Protein AF-A0A536L978-F1 (afdb_monomer_lite)

Secondary structure (DSSP, 8-state):
-PPPPP------PPP-PPPHHHHHHHHHHHHHTTS-HHHHHHHHHHH-HHHHHHHHHHHS-SSHHHHHHHHHHHHHHHHHHHHH--B----GGGTTTSTT----SSSEEEEEE-TTS-EEEEEEEEEEEESS--TTHHHHHHHHHHHHHHHHHHHHHHHHHHHHHHTT-THHHHHHHHHHHGGG---EEEEEEEEE-GGG--THHHHTS-TTS---------

Radius of gyration: 18.69 Å; chains: 1; bounding box: 50×38×59 Å

Foldseek 3Di:
DDDDDDPPPPDQDDADDQDPVNVVVLVVLLCCLADNPVRLVVCCVVPNPVVSVVVVVVQADPDPVVNQQLSQLSVVCVCCVPVVVWDFPHSPSNPPRDDPDDDQQFRTWTFHADPVRATQAIETEHTDEEAAADLCVQQVSQVSQVVSCVPGVVVVLVVVLVVCVVVVNPCNVVSVVCVVCVVPDPRYAYAYHYHYDPVRDDPSSVVVRDDDRDDDPDNPHD

pLDDT: mean 74.29, std 18.65, range [21.84, 95.31]

Sequence (222 aa):
MPVQFPSSGCRAEPSRDLVDEDIHELKSLAIQARFSLDFLELAAEKLGWDAVKQLVQTSQPKLPRTRRGAFGEILAIEGLIRFQGYAVPVKKFRFAVTGDQTLPGMDVVGLQLGEDDKLENVCFIECKLRTGHDTAAASQAYVQLRNDYESRAADILFYVAARLEEQGNPLLNTVLEYMRDRANTDLDILAIWLTWEQTNWSETTLANVNDEDLLPVPLQVT

Structure (mmCIF, N/CA/C/O backbone):
data_AF-A0A536L978-F1
#
_entry.id   AF-A0A536L978-F1
#
loop_
_atom_site.group_PDB
_atom_site.id
_atom_site.type_symbol
_atom_site.label_atom_id
_atom_site.label_alt_id
_atom_site.label_comp_id
_atom_site.label_asym_id
_atom_site.label_entity_id
_atom_site.label_seq_id
_atom_site.pdbx_PDB_ins_code
_atom_site.Cartn_x
_atom_site.Cartn_y
_atom_site.Cartn_z
_atom_site.occupancy
_atom_site.B_iso_or_equiv
_atom_site.auth_seq_id
_atom_site.auth_comp_id
_atom_site.auth_asym_id
_atom_site.auth_atom_id
_atom_site.pdbx_PDB_model_num
ATOM 1 N N . MET A 1 1 ? 18.088 -11.093 31.725 1.00 28.22 1 MET A N 1
ATOM 2 C CA . MET A 1 1 ? 17.869 -12.255 30.841 1.00 28.22 1 MET A CA 1
ATOM 3 C C . MET A 1 1 ? 17.558 -11.703 29.462 1.00 28.22 1 MET A C 1
ATOM 5 O O . MET A 1 1 ? 16.721 -10.810 29.410 1.00 28.22 1 MET A O 1
ATOM 9 N N . PRO A 1 2 ? 18.262 -12.108 28.397 1.00 24.83 2 PRO A N 1
ATOM 10 C CA . PRO A 1 2 ? 17.965 -11.616 27.060 1.00 24.83 2 PRO A CA 1
ATOM 11 C C . PRO A 1 2 ? 16.694 -12.300 26.547 1.00 24.83 2 PRO A C 1
ATOM 13 O O . PRO A 1 2 ? 16.532 -13.512 26.688 1.00 24.83 2 PRO A O 1
ATOM 16 N N . VAL A 1 3 ? 15.779 -11.494 26.020 1.00 25.61 3 VAL A N 1
ATOM 17 C CA . VAL A 1 3 ? 14.508 -11.930 25.438 1.00 25.61 3 VAL A CA 1
ATOM 18 C C . VAL A 1 3 ? 14.816 -12.663 24.129 1.00 25.61 3 VAL A C 1
ATOM 20 O O . VAL A 1 3 ? 15.446 -12.101 23.238 1.00 25.61 3 VAL A O 1
ATOM 23 N N . GLN A 1 4 ? 14.430 -13.937 24.038 1.00 21.84 4 GLN A N 1
ATOM 24 C CA . GLN A 1 4 ? 14.465 -14.705 22.795 1.00 21.84 4 GLN A CA 1
ATOM 25 C C . GLN A 1 4 ? 13.267 -14.306 21.936 1.00 21.84 4 GLN A C 1
ATOM 27 O O . GLN A 1 4 ? 12.124 -14.498 22.344 1.00 21.84 4 GLN A O 1
ATOM 32 N N . PHE A 1 5 ? 13.535 -13.787 20.741 1.00 25.38 5 PHE A N 1
ATOM 33 C CA . PHE A 1 5 ? 12.525 -13.678 19.694 1.00 25.38 5 PHE A CA 1
ATOM 34 C C . PHE A 1 5 ? 12.249 -15.071 19.102 1.00 25.38 5 PHE A C 1
ATOM 36 O O . PHE A 1 5 ? 13.192 -15.856 18.934 1.00 25.38 5 PHE A O 1
ATOM 43 N N . PRO A 1 6 ? 10.986 -15.414 18.791 1.00 26.42 6 PRO A N 1
ATOM 44 C CA . PRO A 1 6 ? 10.676 -16.649 18.089 1.00 26.42 6 PRO A CA 1
ATOM 45 C C . PRO A 1 6 ? 11.305 -16.615 16.693 1.00 26.42 6 PRO A C 1
ATOM 47 O O . PRO A 1 6 ? 11.176 -15.649 15.948 1.00 26.42 6 PRO A O 1
ATOM 50 N N . SER A 1 7 ? 11.999 -17.697 16.347 1.00 33.62 7 SER A N 1
ATOM 51 C CA . SER A 1 7 ? 12.533 -17.937 15.010 1.00 33.62 7 SER A CA 1
ATOM 52 C C . SER A 1 7 ? 11.402 -18.361 14.071 1.00 33.62 7 SER A C 1
ATOM 54 O O . SER A 1 7 ? 11.237 -19.538 13.756 1.00 33.62 7 SER A O 1
ATOM 56 N N . SER A 1 8 ? 10.604 -17.403 13.603 1.00 35.00 8 SER A N 1
ATOM 57 C CA . SER A 1 8 ? 9.814 -17.592 12.386 1.00 35.00 8 SER A CA 1
ATOM 58 C C . SER A 1 8 ? 10.770 -17.467 11.203 1.00 35.00 8 SER A C 1
ATOM 60 O O . SER A 1 8 ? 11.113 -16.382 10.744 1.00 35.00 8 SER A O 1
ATOM 62 N N . GLY A 1 9 ? 11.286 -18.611 10.751 1.00 27.36 9 GLY A N 1
ATOM 63 C CA . GLY A 1 9 ? 12.103 -18.681 9.548 1.00 27.36 9 GLY A CA 1
ATOM 64 C C . GLY A 1 9 ? 11.355 -18.055 8.374 1.00 27.36 9 GLY A C 1
ATOM 65 O O . GLY A 1 9 ? 10.373 -18.619 7.898 1.00 27.36 9 GLY A O 1
ATOM 66 N N . CYS A 1 10 ? 11.834 -16.903 7.911 1.00 28.70 10 CYS A N 1
ATOM 67 C CA . CYS A 1 10 ? 11.442 -16.318 6.640 1.00 28.70 10 CYS A CA 1
ATOM 68 C C . CYS A 1 10 ? 11.907 -17.285 5.541 1.00 28.70 10 CYS A C 1
ATOM 70 O O . CYS A 1 10 ? 13.086 -17.332 5.187 1.00 28.70 10 CYS A O 1
ATOM 72 N N . ARG A 1 11 ? 11.010 -18.161 5.078 1.00 26.45 11 ARG A N 1
ATOM 73 C CA . ARG A 1 11 ? 11.251 -18.944 3.867 1.00 26.45 11 ARG A CA 1
ATOM 74 C C . ARG A 1 11 ? 10.959 -18.029 2.690 1.00 26.45 11 ARG A C 1
ATOM 76 O O . ARG A 1 11 ? 9.808 -17.684 2.459 1.00 26.45 11 ARG A O 1
ATOM 83 N N . ALA A 1 12 ? 12.001 -17.670 1.948 1.00 32.16 12 ALA A N 1
ATOM 84 C CA . ALA A 1 12 ? 11.831 -17.210 0.582 1.00 32.16 12 ALA A CA 1
ATOM 85 C C . ALA A 1 12 ? 11.109 -18.322 -0.202 1.00 32.16 12 ALA A C 1
ATOM 87 O O . ALA A 1 12 ? 11.632 -19.431 -0.337 1.00 32.16 12 ALA A O 1
ATOM 88 N N . GLU A 1 13 ? 9.884 -18.049 -0.648 1.00 34.28 13 GLU A N 1
ATOM 89 C CA . GLU A 1 13 ? 9.204 -18.865 -1.655 1.00 34.28 13 GLU A CA 1
ATOM 90 C C . GLU A 1 13 ? 10.022 -18.799 -2.960 1.00 34.28 13 GLU A C 1
ATOM 92 O O . GLU A 1 13 ? 10.543 -17.732 -3.300 1.00 34.28 13 GLU A O 1
ATOM 97 N N . PRO A 1 14 ? 10.197 -19.915 -3.690 1.00 29.89 14 PRO A N 1
ATOM 98 C CA . PRO A 1 14 ? 10.920 -19.898 -4.949 1.00 29.89 14 PRO A CA 1
ATOM 99 C C . PRO A 1 14 ? 10.148 -19.068 -5.973 1.00 29.89 14 PRO A C 1
ATOM 101 O O . PRO A 1 14 ? 8.960 -19.274 -6.211 1.00 29.89 14 PRO A O 1
ATOM 104 N N . SER A 1 15 ? 10.856 -18.144 -6.602 1.00 42.97 15 SER A N 1
ATOM 105 C CA . SER A 1 15 ? 10.343 -17.310 -7.672 1.00 42.97 15 SER A CA 1
ATOM 106 C C . SER A 1 15 ? 9.893 -18.181 -8.868 1.00 42.97 15 SER A C 1
ATOM 108 O O . SER A 1 15 ? 10.685 -18.984 -9.374 1.00 42.97 15 SER A O 1
ATOM 110 N N . ARG A 1 16 ? 8.631 -18.048 -9.311 1.00 50.28 16 ARG A N 1
ATOM 111 C CA . ARG A 1 16 ? 8.089 -18.654 -10.546 1.00 50.28 16 ARG A CA 1
ATOM 112 C C . ARG A 1 16 ? 7.793 -17.586 -11.599 1.00 50.28 16 ARG A C 1
ATOM 114 O O . ARG A 1 16 ? 7.191 -16.585 -11.238 1.00 50.28 16 ARG A O 1
ATOM 121 N N . ASP A 1 17 ? 8.158 -17.822 -12.861 1.00 4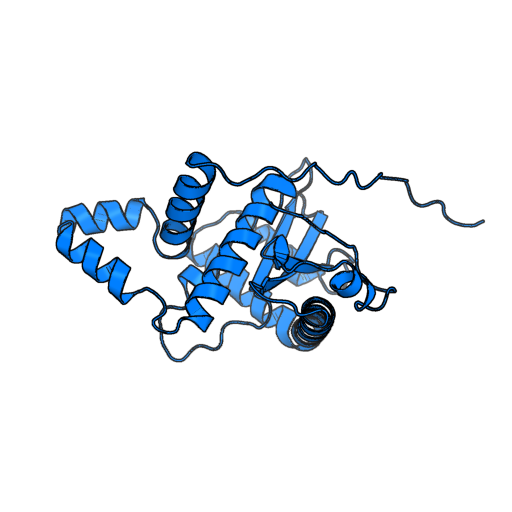9.75 17 ASP A N 1
ATOM 122 C CA . ASP A 1 17 ? 7.789 -16.952 -13.988 1.00 49.75 17 ASP A CA 1
ATOM 123 C C . ASP A 1 17 ? 6.265 -16.728 -14.067 1.00 49.75 17 ASP A C 1
ATOM 125 O O . ASP A 1 17 ? 5.478 -17.667 -13.873 1.00 49.75 17 ASP A O 1
ATOM 129 N N . LEU A 1 18 ? 5.854 -15.507 -14.430 1.00 54.09 18 LEU A N 1
ATOM 130 C CA . LEU A 1 18 ? 4.459 -15.194 -14.758 1.00 54.09 18 LEU A CA 1
ATOM 131 C C . LEU A 1 18 ? 3.995 -15.994 -15.988 1.00 54.09 18 LEU A C 1
ATOM 133 O O . LEU A 1 18 ? 4.557 -15.870 -17.079 1.00 54.09 18 LEU A O 1
ATOM 137 N N . VAL A 1 19 ? 2.929 -16.780 -15.839 1.00 63.66 19 VAL A N 1
ATOM 138 C CA . VAL A 1 19 ? 2.287 -17.512 -16.944 1.00 63.66 19 VAL A CA 1
ATOM 139 C C . VAL A 1 19 ? 1.106 -16.723 -17.526 1.00 63.66 19 VAL A C 1
ATOM 141 O O . VAL A 1 19 ? 0.701 -15.692 -16.995 1.00 63.66 19 VAL A O 1
ATOM 144 N N . ASP A 1 20 ? 0.516 -17.201 -18.626 1.00 61.09 20 ASP A N 1
ATOM 145 C CA . ASP A 1 20 ? -0.613 -16.527 -19.294 1.00 61.09 20 ASP A CA 1
ATOM 146 C C . ASP A 1 20 ? -1.818 -16.269 -18.372 1.00 61.09 20 ASP A C 1
ATOM 148 O O . ASP A 1 20 ? -2.511 -15.261 -18.525 1.00 61.09 20 ASP A O 1
ATOM 152 N N . GLU A 1 21 ? -2.053 -17.162 -17.410 1.00 67.25 21 GLU A N 1
ATOM 153 C CA . GLU A 1 21 ? -3.063 -17.001 -16.362 1.00 67.25 21 GLU A CA 1
ATOM 154 C C . GLU A 1 21 ? -2.748 -15.796 -15.469 1.00 67.25 21 GLU A C 1
ATOM 156 O O . GLU A 1 21 ? -3.598 -14.918 -15.321 1.00 67.25 21 GLU A O 1
ATOM 161 N N . ASP A 1 22 ? -1.499 -15.675 -15.006 1.00 58.72 22 ASP A N 1
ATOM 162 C CA . ASP A 1 22 ? -1.031 -14.533 -14.215 1.00 58.72 22 ASP A CA 1
ATOM 163 C C . ASP A 1 22 ? -1.179 -13.230 -15.025 1.00 58.72 22 ASP A C 1
ATOM 165 O O . ASP A 1 22 ? -1.669 -12.219 -14.529 1.00 58.72 22 ASP A O 1
ATOM 169 N N . ILE A 1 23 ? -0.851 -13.242 -16.323 1.00 63.59 23 ILE A N 1
ATOM 170 C CA . ILE A 1 23 ? -1.017 -12.076 -17.209 1.00 63.59 23 ILE A CA 1
ATOM 171 C C . ILE A 1 23 ? -2.495 -11.704 -17.389 1.00 63.59 23 ILE A C 1
ATOM 173 O O . ILE A 1 23 ? -2.842 -10.516 -17.420 1.00 63.59 23 ILE A O 1
ATOM 177 N N . HIS A 1 24 ? -3.373 -12.690 -17.578 1.00 66.44 24 HIS A N 1
ATOM 178 C CA . HIS A 1 24 ? -4.812 -12.461 -17.694 1.00 66.44 24 HIS A CA 1
ATOM 179 C C . HIS A 1 24 ? -5.369 -11.848 -16.410 1.00 66.44 24 HIS A C 1
ATOM 181 O O . HIS A 1 24 ? -6.141 -10.885 -16.447 1.00 66.44 24 HIS A O 1
ATOM 187 N N . GLU A 1 25 ? -4.909 -12.356 -15.281 1.00 64.69 25 GLU A N 1
ATOM 188 C CA . GLU A 1 25 ? -5.287 -11.879 -13.972 1.00 64.69 25 GLU A CA 1
ATOM 189 C C . GLU A 1 25 ? -4.792 -10.455 -13.731 1.00 64.69 25 GLU A C 1
ATOM 191 O O . GLU A 1 25 ? -5.596 -9.581 -13.424 1.00 64.69 25 GLU A O 1
ATOM 196 N N . LEU A 1 26 ? -3.525 -10.151 -14.020 1.00 64.06 26 LEU A N 1
ATOM 197 C CA . LEU A 1 26 ? -2.986 -8.790 -13.950 1.00 64.06 26 LEU A CA 1
ATOM 198 C C . LEU A 1 26 ? -3.756 -7.800 -14.832 1.00 64.06 26 LEU A C 1
ATOM 200 O O . LEU A 1 26 ? -3.957 -6.646 -14.445 1.00 64.06 26 LEU A O 1
ATOM 204 N N . LYS A 1 27 ? -4.231 -8.232 -16.007 1.00 66.75 27 LYS A N 1
ATOM 205 C CA . LYS A 1 27 ? -5.118 -7.415 -16.852 1.00 66.75 27 LYS A CA 1
ATOM 206 C C . LYS A 1 27 ? -6.462 -7.170 -16.173 1.00 66.75 27 LYS A C 1
ATOM 208 O O . LYS A 1 27 ? -6.916 -6.027 -16.156 1.00 66.75 27 LYS A O 1
ATOM 213 N N . SER A 1 28 ? -7.079 -8.210 -15.614 1.00 67.25 28 SER A N 1
ATOM 214 C CA . SER A 1 28 ? -8.329 -8.094 -14.855 1.00 67.25 28 SER A CA 1
ATOM 215 C C . SER A 1 28 ? -8.163 -7.135 -13.676 1.00 67.25 28 SER A C 1
ATOM 217 O O . SER A 1 28 ? -8.953 -6.214 -13.503 1.00 67.25 28 SER A O 1
ATOM 219 N N . LEU A 1 29 ? -7.062 -7.254 -12.943 1.00 66.44 29 LEU A N 1
ATOM 220 C CA . LEU A 1 29 ? -6.715 -6.421 -11.798 1.00 66.44 29 LEU A CA 1
ATOM 221 C C . LEU A 1 29 ? -6.468 -4.968 -12.184 1.00 66.44 29 LEU A C 1
ATOM 223 O O . LEU A 1 29 ? -6.957 -4.067 -11.510 1.00 66.44 29 LEU A O 1
ATOM 227 N N . ALA A 1 30 ? -5.778 -4.716 -13.295 1.00 65.44 30 ALA A N 1
ATOM 228 C CA . ALA A 1 30 ? -5.584 -3.364 -13.807 1.00 65.44 30 ALA A CA 1
ATOM 229 C C . ALA A 1 30 ? -6.901 -2.703 -14.240 1.00 65.44 30 ALA A C 1
ATOM 231 O O . ALA A 1 30 ? -7.063 -1.489 -14.088 1.00 65.44 30 ALA A O 1
ATOM 232 N N . ILE A 1 31 ? -7.844 -3.494 -14.758 1.00 66.56 31 ILE A N 1
ATOM 233 C CA . ILE A 1 31 ? -9.195 -3.034 -15.083 1.00 66.56 31 ILE A CA 1
ATOM 234 C C . ILE A 1 31 ? -9.971 -2.755 -13.789 1.00 66.56 31 ILE A C 1
ATOM 236 O O . ILE A 1 31 ? -10.452 -1.637 -13.614 1.00 66.56 31 ILE A O 1
ATOM 240 N N . GLN A 1 32 ? -10.006 -3.711 -12.856 1.00 65.94 32 GLN A N 1
ATOM 241 C CA . GLN A 1 32 ? -10.695 -3.622 -11.562 1.00 65.94 32 GLN A CA 1
ATOM 242 C C . GLN A 1 32 ? -10.159 -2.505 -10.661 1.00 65.94 32 GLN A C 1
ATOM 244 O O . GLN A 1 32 ? -10.914 -1.882 -9.913 1.00 65.94 32 GLN A O 1
ATOM 249 N N . ALA A 1 33 ? -8.866 -2.198 -10.766 1.00 63.25 33 ALA A N 1
ATOM 250 C CA . ALA A 1 33 ? -8.236 -1.081 -10.078 1.00 63.25 33 ALA A CA 1
ATOM 251 C C . ALA A 1 33 ? -8.756 0.283 -10.558 1.00 63.25 33 ALA A C 1
ATOM 253 O O . ALA A 1 33 ? -8.555 1.265 -9.854 1.00 63.25 33 ALA A O 1
ATOM 254 N N . ARG A 1 34 ? -9.415 0.375 -11.724 1.00 66.81 34 ARG A N 1
ATOM 255 C CA . ARG A 1 34 ? -10.025 1.619 -12.235 1.00 66.81 34 ARG A CA 1
ATOM 256 C C . ARG A 1 34 ? -11.549 1.569 -12.287 1.00 66.81 34 ARG A C 1
ATOM 258 O O . ARG A 1 34 ? -12.191 2.566 -11.975 1.00 66.81 34 ARG A O 1
ATOM 265 N N . PHE A 1 35 ? -12.123 0.427 -12.649 1.00 70.81 35 PHE A N 1
ATOM 266 C CA . PHE A 1 35 ? -13.560 0.228 -12.816 1.00 70.81 35 PHE A CA 1
ATOM 267 C C . PHE A 1 35 ? -13.967 -1.141 -12.281 1.00 70.81 35 PHE A C 1
ATOM 269 O O . PHE A 1 35 ? -13.321 -2.128 -12.610 1.00 70.81 35 PHE A O 1
ATOM 276 N N . SER A 1 36 ? -15.058 -1.235 -11.518 1.00 72.88 36 SER A N 1
ATOM 277 C CA . SER A 1 36 ? -15.618 -2.552 -11.188 1.00 72.88 36 SER A CA 1
ATOM 278 C C . SER A 1 36 ? -16.160 -3.241 -12.443 1.00 72.88 36 SER A C 1
ATOM 280 O O . SER A 1 36 ? -16.585 -2.570 -13.388 1.00 72.88 36 SER A O 1
ATOM 282 N N . LEU A 1 37 ? -16.171 -4.578 -12.441 1.00 73.31 37 LEU A N 1
ATOM 283 C CA . LEU A 1 37 ? -16.750 -5.357 -13.536 1.00 73.31 37 LEU A CA 1
ATOM 284 C C . LEU A 1 37 ? -18.230 -4.999 -13.729 1.00 73.31 37 LEU A C 1
ATOM 286 O O . LEU A 1 37 ? -18.608 -4.621 -14.831 1.00 73.31 37 LEU A O 1
ATOM 290 N N . ASP A 1 38 ? -19.000 -4.942 -12.640 1.00 76.38 38 ASP A N 1
ATOM 291 C CA . ASP A 1 38 ? -20.414 -4.541 -12.644 1.00 76.38 38 ASP A CA 1
ATOM 292 C C . ASP A 1 38 ? -20.643 -3.168 -13.293 1.00 76.38 38 ASP A C 1
ATOM 294 O O . ASP A 1 38 ? -21.614 -2.957 -14.017 1.00 76.38 38 ASP A O 1
ATOM 298 N N . PHE A 1 39 ? -19.736 -2.209 -13.059 1.00 78.62 39 PHE A N 1
ATOM 299 C CA . PHE A 1 39 ? -19.833 -0.893 -13.686 1.00 78.62 39 PHE A CA 1
ATOM 300 C C . PHE A 1 39 ? -19.585 -0.978 -15.192 1.00 78.62 39 PHE A C 1
ATOM 302 O O . PHE A 1 39 ? -20.285 -0.323 -15.961 1.00 78.62 39 PHE A O 1
ATOM 309 N N . LEU A 1 40 ? -18.592 -1.761 -15.624 1.00 79.31 40 LEU A N 1
ATOM 310 C CA . LEU A 1 40 ? -18.289 -1.937 -17.044 1.00 79.31 40 LEU A CA 1
ATOM 311 C C . LEU A 1 40 ? -19.403 -2.688 -17.772 1.00 79.31 40 LEU A C 1
ATOM 313 O O . LEU A 1 40 ? -19.730 -2.311 -18.894 1.00 79.31 40 LEU A O 1
ATOM 317 N N . GLU A 1 41 ? -20.002 -3.694 -17.137 1.00 80.25 41 GLU A N 1
ATOM 318 C CA . GLU A 1 41 ? -21.163 -4.419 -17.656 1.00 80.25 41 GLU A CA 1
ATOM 319 C C . GLU A 1 41 ? -22.363 -3.482 -17.799 1.00 80.25 41 GLU A C 1
ATOM 321 O O . GLU A 1 41 ? -22.900 -3.337 -18.898 1.00 80.25 41 GLU A O 1
ATOM 326 N N . LEU A 1 42 ? -22.703 -2.732 -16.746 1.00 82.44 42 LEU A N 1
ATOM 327 C CA . LEU A 1 42 ? -23.767 -1.730 -16.797 1.00 82.44 42 LEU A CA 1
ATOM 328 C C . LEU A 1 42 ? -23.495 -0.664 -17.871 1.00 82.44 42 LEU A C 1
ATOM 330 O O . LEU A 1 42 ? -24.389 -0.288 -18.628 1.00 82.44 42 LEU A O 1
ATOM 334 N N . ALA A 1 43 ? -22.262 -0.164 -17.970 1.00 81.94 43 ALA A N 1
ATOM 335 C CA . ALA A 1 43 ? -21.886 0.810 -18.988 1.00 81.94 43 ALA A CA 1
ATOM 336 C C . ALA A 1 43 ? -21.976 0.216 -20.401 1.00 81.94 43 ALA A C 1
ATOM 338 O O . ALA A 1 43 ? -22.431 0.904 -21.314 1.00 81.94 43 ALA A O 1
ATOM 339 N N . ALA A 1 44 ? -21.601 -1.050 -20.595 1.00 85.88 44 ALA A N 1
ATOM 340 C CA . ALA A 1 44 ? -21.714 -1.735 -21.878 1.00 85.88 44 ALA A CA 1
ATOM 341 C C . ALA A 1 44 ? -23.178 -1.924 -22.282 1.00 85.88 44 ALA A C 1
ATOM 343 O O . ALA A 1 44 ? -23.524 -1.668 -23.436 1.00 85.88 44 ALA A O 1
ATOM 344 N N . GLU A 1 45 ? -24.048 -2.283 -21.337 1.00 88.69 45 GLU A N 1
ATOM 345 C CA . GLU A 1 45 ? -25.491 -2.388 -21.563 1.00 88.69 45 GLU A CA 1
ATOM 346 C C . GLU A 1 45 ? -26.126 -1.045 -21.942 1.00 88.69 45 GLU A C 1
ATOM 348 O O . GLU A 1 45 ? -27.005 -0.994 -22.803 1.00 88.69 45 GLU A O 1
ATOM 353 N N . LYS A 1 46 ? -25.707 0.052 -21.299 1.00 88.94 46 LYS A N 1
ATOM 354 C CA . LYS A 1 46 ? -26.317 1.379 -21.496 1.00 88.94 46 LYS A CA 1
ATOM 355 C C . LYS A 1 46 ? -25.727 2.164 -22.665 1.00 88.94 46 LYS A C 1
ATOM 357 O O . LYS A 1 46 ? -26.453 2.932 -23.291 1.00 88.94 46 LYS A O 1
ATOM 362 N N . LEU A 1 47 ? -24.429 2.021 -22.925 1.00 87.19 47 LEU A N 1
ATOM 363 C CA . LEU A 1 47 ? -23.667 2.874 -23.849 1.00 87.19 47 LEU A CA 1
ATOM 364 C C . LEU A 1 47 ? -23.060 2.101 -25.029 1.00 87.19 47 LEU A C 1
ATOM 366 O O . LEU A 1 47 ? -22.633 2.719 -26.004 1.00 87.19 47 LEU A O 1
ATOM 370 N N . GLY A 1 48 ? -23.019 0.768 -24.961 1.00 84.12 48 GLY A N 1
ATOM 371 C CA . GLY A 1 48 ? -22.370 -0.088 -25.950 1.00 84.12 48 GLY A CA 1
ATOM 372 C C . GLY A 1 48 ? -20.857 -0.238 -25.743 1.00 84.12 48 GLY A C 1
ATOM 373 O O . GLY A 1 48 ? -20.174 0.629 -25.192 1.00 84.12 48 GLY A O 1
ATOM 374 N N . TRP A 1 49 ? -20.311 -1.358 -26.228 1.00 80.69 49 TRP A N 1
ATOM 375 C CA . TRP A 1 49 ? -18.906 -1.735 -26.022 1.00 80.69 49 TRP A CA 1
ATOM 376 C C . TRP A 1 49 ? -17.889 -0.760 -26.629 1.00 80.69 49 TRP A C 1
ATOM 378 O O . TRP A 1 49 ? -16.807 -0.589 -26.065 1.00 80.69 49 TRP A O 1
ATOM 388 N N . ASP A 1 50 ? -18.222 -0.074 -27.724 1.00 82.81 50 ASP A N 1
ATOM 389 C CA . ASP A 1 50 ? -17.330 0.928 -28.322 1.00 82.81 50 ASP A CA 1
ATOM 390 C C . ASP A 1 50 ? -17.139 2.147 -27.407 1.00 82.81 50 ASP A C 1
ATOM 392 O O . ASP A 1 50 ? -16.016 2.637 -27.249 1.00 82.81 50 ASP A O 1
ATOM 396 N N . ALA A 1 51 ? -18.209 2.600 -26.745 1.00 77.81 51 ALA A N 1
ATOM 397 C CA . ALA A 1 51 ? -18.147 3.693 -25.780 1.00 77.81 51 ALA A CA 1
ATOM 398 C C . ALA A 1 51 ? -17.374 3.279 -24.519 1.00 77.81 51 ALA A C 1
ATOM 400 O O . ALA A 1 51 ? -16.521 4.030 -24.045 1.00 77.81 51 ALA A O 1
ATOM 401 N N . VAL A 1 52 ? -17.593 2.056 -24.021 1.00 77.44 52 VAL A N 1
ATOM 402 C CA . VAL A 1 52 ? -16.826 1.496 -22.893 1.00 77.44 52 VAL A CA 1
ATOM 403 C C . VAL A 1 52 ? -15.340 1.397 -23.232 1.00 77.44 52 VAL A C 1
ATOM 405 O O . VAL A 1 52 ? -14.491 1.783 -22.430 1.00 77.44 52 VAL A O 1
ATOM 408 N N . LYS A 1 53 ? -14.995 0.953 -24.444 1.00 77.56 53 LYS A N 1
ATOM 409 C CA . LYS A 1 53 ? -13.603 0.894 -24.904 1.00 77.56 53 LYS A CA 1
ATOM 410 C C . LYS A 1 53 ? -12.952 2.278 -24.909 1.00 77.56 53 LYS A C 1
ATOM 412 O O . LYS A 1 53 ? -11.822 2.410 -24.438 1.00 77.56 53 LYS A O 1
ATOM 417 N N . GLN A 1 54 ? -13.651 3.307 -25.389 1.00 78.06 54 GLN A N 1
ATOM 418 C CA . GLN A 1 54 ? -13.161 4.690 -25.347 1.00 78.06 54 GLN A CA 1
ATOM 419 C C . GLN A 1 54 ? -13.032 5.220 -23.912 1.00 78.06 54 GLN A C 1
ATOM 421 O O . GLN A 1 54 ? -12.029 5.860 -23.588 1.00 78.06 54 GLN A O 1
ATOM 426 N N . LEU A 1 55 ? -13.993 4.923 -23.034 1.00 77.12 55 LEU A N 1
ATOM 427 C CA . LEU A 1 55 ? -13.950 5.276 -21.612 1.00 77.12 55 LEU A CA 1
ATOM 428 C C . LEU A 1 55 ? -12.712 4.678 -20.931 1.00 77.12 55 LEU A C 1
ATOM 430 O O . LEU A 1 55 ? -11.930 5.392 -20.302 1.00 77.12 55 LEU A O 1
ATOM 434 N N . VAL A 1 56 ? -12.473 3.379 -21.129 1.00 73.75 56 VAL A N 1
ATOM 435 C CA . VAL A 1 56 ? -11.289 2.702 -20.594 1.00 73.75 56 VAL A CA 1
ATOM 436 C C . VAL A 1 56 ? -10.021 3.337 -21.157 1.00 73.75 56 VAL A C 1
ATOM 438 O O . VAL A 1 56 ? -9.148 3.702 -20.377 1.00 73.75 56 VAL A O 1
ATOM 441 N N . GLN A 1 57 ? -9.921 3.547 -22.472 1.00 73.19 57 GLN A N 1
ATOM 442 C CA . GLN A 1 57 ? -8.736 4.144 -23.104 1.00 73.19 57 GLN A CA 1
ATOM 443 C C . GLN A 1 57 ? -8.427 5.560 -22.602 1.00 73.19 57 GLN A C 1
ATOM 445 O O . GLN A 1 57 ? -7.265 5.884 -22.359 1.00 73.19 57 GLN A O 1
ATOM 450 N N . THR A 1 58 ? -9.446 6.401 -22.437 1.00 72.19 58 THR A N 1
ATOM 451 C CA . THR A 1 58 ? -9.281 7.800 -22.008 1.00 72.19 58 THR A CA 1
ATOM 452 C C . THR A 1 58 ? -8.975 7.936 -20.519 1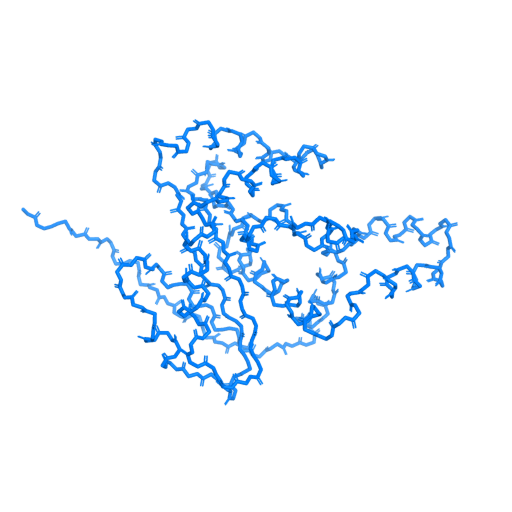.00 72.19 58 THR A C 1
ATOM 454 O O . THR A 1 58 ? -8.302 8.888 -20.127 1.00 72.19 58 THR A O 1
ATOM 457 N N . SER A 1 59 ? -9.396 6.966 -19.707 1.00 66.75 59 SER A N 1
ATOM 458 C CA . SER A 1 59 ? -9.096 6.907 -18.272 1.00 66.75 59 SER A CA 1
ATOM 459 C C . SER A 1 59 ? -7.681 6.412 -17.939 1.00 66.75 59 SER A C 1
ATOM 461 O O . SER A 1 59 ? -7.266 6.487 -16.780 1.00 66.75 59 SER A O 1
ATOM 463 N N . GLN A 1 60 ? -6.927 5.895 -18.920 1.00 68.81 60 GLN A N 1
ATOM 464 C CA . GLN A 1 60 ? -5.557 5.428 -18.698 1.00 68.81 60 GLN A CA 1
ATOM 465 C C . GLN A 1 60 ? -4.579 6.604 -18.540 1.00 68.81 60 GLN A C 1
ATOM 467 O O . GLN A 1 60 ? -4.700 7.614 -19.242 1.00 68.81 60 GLN A O 1
ATOM 472 N N . PRO A 1 61 ? -3.541 6.484 -17.687 1.00 66.62 61 PRO A N 1
ATOM 473 C CA . PRO A 1 61 ? -2.522 7.516 -17.579 1.00 66.62 61 PRO A CA 1
ATOM 474 C C . PRO A 1 61 ? -1.821 7.732 -18.923 1.00 66.62 61 PRO A C 1
ATOM 476 O O . PRO A 1 61 ? -1.324 6.792 -19.544 1.00 66.62 61 PRO A O 1
ATOM 479 N N . LYS A 1 62 ? -1.743 8.987 -19.372 1.00 68.31 62 LYS A N 1
ATOM 480 C CA . LYS A 1 62 ? -1.146 9.329 -20.675 1.00 68.31 62 LYS A CA 1
ATOM 481 C C . LYS A 1 62 ? 0.382 9.220 -20.665 1.00 68.31 62 LYS A C 1
ATOM 483 O O . LYS A 1 62 ? 0.994 8.840 -21.662 1.00 68.31 62 LYS A O 1
ATOM 488 N N . LEU A 1 63 ? 1.013 9.524 -19.529 1.00 70.88 63 LEU A N 1
ATOM 489 C CA . LEU A 1 63 ? 2.470 9.534 -19.404 1.00 70.88 63 LEU A CA 1
ATOM 490 C C . LEU A 1 63 ? 3.025 8.122 -19.127 1.00 70.88 63 LEU A C 1
ATOM 492 O O . LEU A 1 63 ? 2.545 7.444 -18.216 1.00 70.88 63 LEU A O 1
ATOM 496 N N . PRO A 1 64 ? 4.075 7.668 -19.845 1.00 70.69 64 PRO A N 1
ATOM 497 C CA . PRO A 1 64 ? 4.709 6.364 -19.613 1.00 70.69 64 PRO A CA 1
ATOM 498 C C . PRO A 1 64 ? 5.163 6.130 -18.165 1.00 70.69 64 PRO A C 1
ATOM 500 O O . PRO A 1 64 ? 4.989 5.038 -17.636 1.00 70.69 64 PRO A O 1
ATOM 503 N N . ARG A 1 65 ? 5.707 7.160 -17.502 1.00 66.81 65 ARG A N 1
ATOM 504 C CA . ARG A 1 65 ? 6.142 7.073 -16.098 1.00 66.81 65 ARG A CA 1
ATOM 505 C C . ARG A 1 65 ? 4.968 6.790 -15.156 1.00 66.81 65 ARG A C 1
ATOM 507 O O . ARG A 1 65 ? 5.087 5.909 -14.316 1.00 66.81 65 ARG A O 1
ATOM 514 N N . THR A 1 66 ? 3.841 7.475 -15.339 1.00 69.94 66 THR A N 1
ATOM 515 C CA . THR A 1 66 ? 2.627 7.265 -14.535 1.00 69.94 66 THR A CA 1
ATOM 516 C C . THR A 1 66 ? 2.013 5.890 -14.789 1.00 69.94 66 THR A C 1
ATOM 518 O O . THR A 1 66 ? 1.550 5.257 -13.851 1.00 69.94 66 THR A O 1
ATOM 521 N N . ARG A 1 67 ? 2.068 5.378 -16.029 1.00 72.81 67 ARG A N 1
ATOM 522 C CA . ARG A 1 67 ? 1.638 4.001 -16.341 1.00 72.81 67 ARG A CA 1
ATOM 523 C C . ARG A 1 67 ? 2.487 2.950 -15.630 1.00 72.81 67 ARG A C 1
ATOM 525 O O . ARG A 1 67 ? 1.935 2.005 -15.085 1.00 72.81 67 ARG A O 1
ATOM 532 N N . ARG A 1 68 ? 3.812 3.129 -15.610 1.00 73.88 68 ARG A N 1
ATOM 533 C CA . ARG A 1 68 ? 4.729 2.221 -14.903 1.00 73.88 68 ARG A CA 1
ATOM 534 C C . ARG A 1 68 ? 4.535 2.257 -13.392 1.00 73.88 68 ARG A C 1
ATOM 536 O O . ARG A 1 68 ? 4.478 1.199 -12.785 1.00 73.88 68 ARG A O 1
ATOM 543 N N . GLY A 1 69 ? 4.395 3.448 -12.806 1.00 75.56 69 GLY A N 1
ATOM 544 C CA . GLY A 1 69 ? 4.046 3.578 -11.387 1.00 75.56 69 GLY A CA 1
ATOM 545 C C . GLY A 1 69 ? 2.729 2.870 -11.075 1.00 75.56 69 GLY A C 1
ATOM 546 O O . GLY A 1 69 ? 2.670 2.080 -10.142 1.00 75.56 69 GLY A O 1
ATOM 547 N N . ALA A 1 70 ? 1.725 3.053 -11.943 1.00 76.19 70 ALA A N 1
ATOM 548 C CA . ALA A 1 70 ? 0.434 2.408 -11.771 1.00 76.19 70 ALA A CA 1
ATOM 549 C C . ALA A 1 70 ? 0.474 0.888 -11.814 1.00 76.19 70 ALA A C 1
ATOM 551 O O . ALA A 1 70 ? -0.124 0.216 -10.981 1.00 76.19 70 ALA A O 1
ATOM 552 N N . PHE A 1 71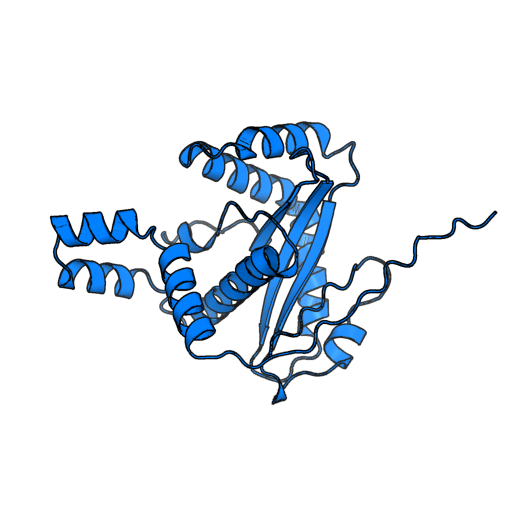 ? 1.223 0.353 -12.767 1.00 77.19 71 PHE A N 1
ATOM 553 C CA . PHE A 1 71 ? 1.449 -1.076 -12.849 1.00 77.19 71 PHE A CA 1
ATOM 554 C C . PHE A 1 71 ? 2.172 -1.614 -11.605 1.00 77.19 71 PHE A C 1
ATOM 556 O O . PHE A 1 71 ? 1.751 -2.625 -11.059 1.00 77.19 71 PHE A O 1
ATOM 563 N N . GLY A 1 72 ? 3.200 -0.911 -11.119 1.00 78.94 72 GLY A N 1
ATOM 564 C CA . GLY A 1 72 ? 3.951 -1.305 -9.924 1.00 78.94 72 GLY A CA 1
ATOM 565 C C . GLY A 1 72 ? 3.098 -1.414 -8.660 1.00 78.94 72 GLY A C 1
ATOM 566 O O . GLY A 1 72 ? 3.188 -2.415 -7.959 1.00 78.94 72 GLY A O 1
ATOM 567 N N . GLU A 1 73 ? 2.244 -0.429 -8.379 1.00 82.00 73 GLU A N 1
ATOM 568 C CA . GLU A 1 73 ? 1.365 -0.492 -7.201 1.00 82.00 73 GLU A CA 1
ATOM 569 C C . GLU A 1 73 ? 0.251 -1.547 -7.377 1.00 82.00 73 GLU A C 1
ATOM 571 O O . GLU A 1 73 ? -0.067 -2.233 -6.413 1.00 82.00 73 GLU A O 1
ATOM 576 N N . ILE A 1 74 ? -0.279 -1.788 -8.590 1.00 80.56 74 ILE A N 1
ATOM 577 C CA . ILE A 1 74 ? -1.207 -2.920 -8.821 1.00 80.56 74 ILE A CA 1
ATOM 578 C C . ILE A 1 74 ? -0.537 -4.257 -8.475 1.00 80.56 74 ILE A C 1
ATOM 580 O O . ILE A 1 74 ? -1.138 -5.075 -7.782 1.00 80.56 74 ILE A O 1
ATOM 584 N N . LEU A 1 75 ? 0.703 -4.469 -8.928 1.00 77.19 75 LEU A N 1
ATOM 585 C CA . LEU A 1 75 ? 1.465 -5.677 -8.599 1.00 77.19 75 LEU A CA 1
ATOM 586 C C . LEU A 1 75 ? 1.691 -5.818 -7.093 1.00 77.19 75 LEU A C 1
ATOM 588 O O . LEU A 1 75 ? 1.538 -6.911 -6.553 1.00 77.19 75 LEU A O 1
ATOM 592 N N . ALA A 1 76 ? 2.019 -4.717 -6.419 1.00 80.88 76 ALA A N 1
ATOM 593 C CA . ALA A 1 76 ? 2.227 -4.709 -4.979 1.00 80.88 76 ALA A CA 1
ATOM 594 C C . ALA A 1 76 ? 0.957 -5.078 -4.209 1.00 80.88 76 ALA A C 1
ATOM 596 O O . ALA A 1 76 ? 0.994 -5.976 -3.375 1.00 80.88 76 ALA A O 1
ATOM 597 N N . ILE A 1 77 ? -0.176 -4.441 -4.523 1.00 82.56 77 ILE A N 1
ATOM 598 C CA . ILE A 1 77 ? -1.474 -4.721 -3.888 1.00 82.56 77 ILE A CA 1
ATOM 599 C C . ILE A 1 77 ? -1.806 -6.211 -3.975 1.00 82.56 77 ILE A C 1
ATOM 601 O O . ILE A 1 77 ? -2.214 -6.823 -2.992 1.00 82.56 77 ILE A O 1
ATOM 605 N N . GLU A 1 78 ? -1.614 -6.805 -5.144 1.00 79.06 78 GLU A N 1
ATOM 606 C CA . GLU A 1 78 ? -1.966 -8.204 -5.369 1.00 79.06 78 GLU A CA 1
ATOM 607 C C . GLU A 1 78 ? -0.992 -9.153 -4.697 1.00 79.06 78 GLU A C 1
ATOM 609 O O . GLU A 1 78 ? -1.411 -10.160 -4.126 1.00 79.06 78 GLU A O 1
ATOM 614 N N . GLY A 1 79 ? 0.290 -8.797 -4.683 1.00 74.75 79 GLY A N 1
ATOM 615 C CA . GLY A 1 79 ? 1.268 -9.554 -3.932 1.00 74.75 79 GLY A CA 1
ATOM 616 C C . GLY A 1 79 ? 0.983 -9.544 -2.426 1.00 74.75 79 GLY A C 1
ATOM 617 O O . GLY A 1 79 ? 1.080 -10.581 -1.770 1.00 74.75 79 GLY A O 1
ATOM 618 N N . LEU A 1 80 ? 0.549 -8.404 -1.888 1.00 79.06 80 LEU A N 1
ATOM 619 C CA . LEU A 1 80 ? 0.157 -8.257 -0.487 1.00 79.06 80 LEU A CA 1
ATOM 620 C C . LEU A 1 80 ? -1.080 -9.086 -0.137 1.00 79.06 80 LEU A C 1
ATOM 622 O O . LEU A 1 80 ? -1.093 -9.760 0.890 1.00 79.06 80 LEU A O 1
ATOM 626 N N . ILE A 1 81 ? -2.102 -9.068 -0.993 1.00 80.50 81 ILE A N 1
ATOM 627 C CA . ILE A 1 81 ? -3.330 -9.841 -0.770 1.00 80.50 81 ILE A CA 1
ATOM 628 C C . ILE A 1 81 ? -3.037 -11.343 -0.831 1.00 80.50 81 ILE A C 1
ATOM 630 O O . ILE A 1 81 ? -3.441 -12.091 0.056 1.00 80.50 81 ILE A O 1
ATOM 634 N N . ARG A 1 82 ? -2.327 -11.798 -1.867 1.00 74.12 82 ARG A N 1
ATOM 635 C CA . ARG A 1 82 ? -2.187 -13.232 -2.166 1.00 74.12 82 ARG A CA 1
ATOM 636 C C . ARG A 1 82 ? -1.110 -13.923 -1.358 1.00 74.12 82 ARG A C 1
ATOM 638 O O . ARG A 1 82 ? -1.312 -15.050 -0.925 1.00 74.12 82 ARG A O 1
ATOM 645 N N . PHE A 1 83 ? 0.037 -13.271 -1.202 1.00 74.25 83 PHE A N 1
ATOM 646 C CA . PHE A 1 83 ? 1.212 -13.906 -0.610 1.00 74.25 83 PHE A CA 1
ATOM 647 C C . PHE A 1 83 ? 1.437 -13.486 0.838 1.00 74.25 83 PHE A C 1
ATOM 649 O O . PHE A 1 83 ? 2.107 -14.203 1.570 1.00 74.25 83 PHE A O 1
ATOM 656 N N . GLN A 1 84 ? 0.894 -12.339 1.253 1.00 75.19 84 GLN A N 1
ATOM 657 C CA . GLN A 1 84 ? 1.086 -11.802 2.603 1.00 75.19 84 GLN A CA 1
ATOM 658 C C . GLN A 1 84 ? -0.218 -11.739 3.419 1.00 75.19 84 GLN A C 1
ATOM 660 O O . GLN A 1 84 ? -0.179 -11.415 4.601 1.00 75.19 84 GLN A O 1
ATOM 665 N N . GLY A 1 85 ? -1.368 -12.066 2.816 1.00 79.50 85 GLY A N 1
ATOM 666 C CA . GLY A 1 85 ? -2.656 -12.148 3.511 1.00 79.50 85 GLY A CA 1
ATOM 667 C C . GLY A 1 85 ? -3.226 -10.804 3.973 1.00 79.50 85 GLY A C 1
ATOM 668 O O . GLY A 1 85 ? -4.088 -10.779 4.848 1.00 79.50 85 GLY A O 1
ATOM 669 N N . TYR A 1 86 ? -2.767 -9.682 3.413 1.00 85.94 86 TYR A N 1
ATOM 670 C CA . TYR A 1 86 ? -3.312 -8.369 3.760 1.00 85.94 86 TYR A CA 1
ATOM 671 C C . TYR A 1 86 ? -4.664 -8.126 3.088 1.00 85.94 86 TYR A C 1
ATOM 673 O O . TYR A 1 86 ? -4.833 -8.324 1.885 1.00 85.94 86 TYR A O 1
ATOM 681 N N . ALA A 1 87 ? -5.599 -7.543 3.830 1.00 89.12 87 ALA A N 1
ATOM 682 C CA . ALA A 1 87 ? -6.730 -6.846 3.244 1.00 89.12 87 ALA A CA 1
ATOM 683 C C . ALA A 1 87 ? -6.275 -5.456 2.771 1.00 89.12 87 ALA A C 1
ATOM 685 O O . ALA A 1 87 ? -5.864 -4.621 3.573 1.00 89.12 87 ALA A O 1
ATOM 686 N N . VAL A 1 88 ? -6.368 -5.180 1.469 1.00 87.25 88 VAL A N 1
ATOM 687 C CA . VAL A 1 88 ? -6.078 -3.854 0.891 1.00 87.25 88 VAL A CA 1
ATOM 688 C C . VAL A 1 88 ? -7.378 -3.262 0.355 1.00 87.25 88 VAL A C 1
ATOM 690 O O . VAL A 1 88 ? -7.722 -3.457 -0.816 1.00 87.25 88 VAL A O 1
ATOM 693 N N . PRO A 1 89 ? -8.164 -2.574 1.195 1.00 77.25 89 PRO A N 1
ATOM 694 C CA . PRO A 1 89 ? -9.548 -2.302 0.845 1.00 77.25 89 PRO A CA 1
ATOM 695 C C . PRO A 1 89 ? -9.710 -1.083 -0.072 1.00 77.25 89 PRO A C 1
ATOM 697 O O . PRO A 1 89 ? -10.763 -0.888 -0.678 1.00 77.25 89 PRO A O 1
ATOM 700 N N . VAL A 1 90 ? -8.661 -0.270 -0.225 1.00 80.38 90 VAL A N 1
ATOM 701 C CA . VAL A 1 90 ? -8.676 0.920 -1.078 1.00 80.38 90 VAL A CA 1
ATOM 702 C C . VAL A 1 90 ? -7.510 0.869 -2.058 1.00 80.38 90 VAL A C 1
ATOM 704 O O . VAL A 1 90 ? -6.366 1.130 -1.703 1.00 80.38 90 VAL A O 1
ATOM 707 N N . LYS A 1 91 ? -7.821 0.574 -3.325 1.00 77.19 91 LYS A N 1
ATOM 708 C CA . LYS A 1 91 ? -6.868 0.619 -4.444 1.00 77.19 91 LYS A CA 1
ATOM 709 C C . LYS A 1 91 ? -6.840 2.048 -5.008 1.00 77.19 91 LYS A C 1
ATOM 711 O O . LYS A 1 91 ? -7.782 2.451 -5.699 1.00 77.19 91 LYS A O 1
ATOM 716 N N . LYS A 1 92 ? -5.816 2.853 -4.688 1.00 68.62 92 LYS A N 1
ATOM 717 C CA . LYS A 1 92 ? -5.810 4.309 -4.957 1.00 68.62 92 LYS A CA 1
ATOM 718 C C . LYS A 1 92 ? -5.989 4.684 -6.422 1.00 68.62 92 LYS A C 1
ATOM 720 O O . LYS A 1 92 ? -6.612 5.711 -6.703 1.00 68.62 92 LYS A O 1
ATOM 725 N N . PHE A 1 93 ? -5.529 3.856 -7.362 1.00 61.44 93 PHE A N 1
ATOM 726 C CA . PHE A 1 93 ? -5.721 4.127 -8.794 1.00 61.44 93 PHE A CA 1
ATOM 727 C C . PHE A 1 93 ? -7.165 4.314 -9.228 1.00 61.44 93 PHE A C 1
ATOM 729 O O . PHE A 1 93 ? -7.387 4.998 -10.232 1.00 61.44 93 PHE A O 1
ATOM 736 N N . ARG A 1 94 ? -8.132 3.790 -8.470 1.00 54.28 94 ARG A N 1
ATOM 737 C CA . ARG A 1 94 ? -9.557 3.971 -8.751 1.00 54.28 94 ARG A CA 1
ATOM 738 C C . ARG A 1 94 ? -9.985 5.437 -8.674 1.00 54.28 94 ARG A C 1
ATOM 740 O O . ARG A 1 94 ? -10.959 5.828 -9.305 1.00 54.28 94 ARG A O 1
ATOM 747 N N . PHE A 1 95 ? -9.228 6.255 -7.949 1.00 52.62 95 PHE A N 1
ATOM 748 C CA . PHE A 1 95 ? -9.591 7.628 -7.608 1.00 52.62 95 PHE A CA 1
ATOM 749 C C . PHE A 1 95 ? -8.626 8.675 -8.181 1.00 52.62 95 PHE A C 1
ATOM 751 O O . PHE A 1 95 ? -8.893 9.868 -8.100 1.00 52.62 95 PHE A O 1
ATOM 758 N N . ALA A 1 96 ? -7.542 8.253 -8.842 1.00 55.25 96 ALA A N 1
ATOM 759 C CA . ALA A 1 96 ? -6.545 9.128 -9.471 1.00 55.25 96 ALA A CA 1
ATOM 760 C C . ALA A 1 96 ? -7.053 9.875 -10.734 1.00 55.25 96 ALA A C 1
ATOM 762 O O . ALA A 1 96 ? -6.253 10.319 -11.558 1.00 55.25 96 ALA A O 1
ATOM 763 N N . VAL A 1 97 ? -8.371 9.947 -10.953 1.00 50.44 97 VAL A N 1
ATOM 764 C CA . VAL A 1 97 ? -8.973 10.264 -12.260 1.00 50.44 97 VAL A CA 1
ATOM 765 C C . VAL A 1 97 ? -9.153 11.767 -12.510 1.00 50.44 97 VAL A C 1
ATOM 767 O O . VAL A 1 97 ? -9.275 12.165 -13.664 1.00 50.44 97 VAL A O 1
ATOM 770 N N . THR A 1 98 ? -9.078 12.647 -11.510 1.00 46.84 98 THR A N 1
ATOM 771 C CA . THR A 1 98 ? -9.330 14.083 -11.738 1.00 46.84 98 THR A CA 1
ATOM 772 C C . THR A 1 98 ? -8.196 14.971 -11.243 1.00 46.84 98 THR A C 1
ATOM 774 O O . THR A 1 98 ? -8.235 15.462 -10.122 1.00 46.84 98 THR A O 1
ATOM 777 N N . GLY A 1 99 ? -7.204 15.169 -12.117 1.00 44.09 99 GLY A N 1
ATOM 778 C CA . GLY A 1 99 ? -6.533 16.447 -12.424 1.00 44.09 99 GLY A CA 1
ATOM 779 C C . GLY A 1 99 ? -5.832 17.269 -11.337 1.00 44.09 99 GLY A C 1
ATOM 780 O O . GLY A 1 99 ? -4.714 17.698 -11.585 1.00 44.09 99 GLY A O 1
ATOM 781 N N . ASP A 1 100 ? -6.435 17.476 -10.169 1.00 42.00 100 ASP A N 1
ATOM 782 C CA . ASP A 1 100 ? -6.026 18.511 -9.207 1.00 42.00 100 ASP A CA 1
ATOM 783 C C . ASP A 1 100 ? -5.874 17.997 -7.764 1.00 42.00 100 ASP A C 1
ATOM 785 O O . ASP A 1 100 ? -5.539 18.767 -6.865 1.00 42.00 100 ASP A O 1
ATOM 789 N N . GLN A 1 101 ? -6.100 16.704 -7.507 1.00 45.91 101 GLN A N 1
ATOM 790 C CA . GLN A 1 101 ? -5.900 16.124 -6.176 1.00 45.91 101 GLN A CA 1
ATOM 791 C C . GLN A 1 101 ? -4.534 15.447 -6.061 1.00 45.91 101 GLN A C 1
ATOM 793 O O . GLN A 1 101 ? -4.266 14.423 -6.693 1.00 45.91 101 GLN A O 1
ATOM 798 N N . THR A 1 102 ? -3.679 15.997 -5.200 1.00 53.38 102 THR A N 1
ATOM 799 C CA . THR A 1 102 ? -2.502 15.289 -4.695 1.00 53.38 102 THR A CA 1
ATOM 800 C C . THR A 1 102 ? -2.994 14.123 -3.844 1.00 53.38 102 THR A C 1
ATOM 802 O O . THR A 1 102 ? -3.544 14.330 -2.764 1.00 53.38 102 THR A O 1
ATOM 805 N N . LEU A 1 103 ? -2.836 12.894 -4.339 1.00 61.16 103 LEU A N 1
ATOM 806 C CA . LEU A 1 103 ? -3.122 11.696 -3.549 1.00 61.16 103 LEU A CA 1
ATOM 807 C C . LEU A 1 103 ? -2.230 11.685 -2.287 1.00 61.16 103 LEU A C 1
ATOM 809 O O . LEU A 1 103 ? -1.102 12.189 -2.341 1.00 61.16 103 LEU A O 1
ATOM 813 N N . PRO A 1 104 ? -2.695 11.118 -1.156 1.00 65.69 104 PRO A N 1
ATOM 814 C CA . PRO A 1 104 ? -1.875 11.020 0.053 1.00 65.69 104 PRO A CA 1
ATOM 815 C C . PRO A 1 104 ? -0.574 10.256 -0.232 1.00 65.69 104 PRO A C 1
ATOM 817 O O . PRO A 1 104 ? -0.557 9.412 -1.126 1.00 65.69 104 PRO A O 1
ATOM 820 N N . GLY A 1 105 ? 0.489 10.538 0.524 1.00 67.75 105 GLY A N 1
ATOM 821 C CA . GLY A 1 105 ? 1.869 10.206 0.144 1.00 67.75 105 GLY A CA 1
ATOM 822 C C . GLY A 1 105 ? 2.216 8.744 -0.082 1.00 67.75 105 GLY A C 1
ATOM 823 O O . GLY A 1 105 ? 2.912 8.443 -1.039 1.00 67.75 105 GLY A O 1
ATOM 824 N N . MET A 1 106 ? 1.705 7.862 0.773 1.00 84.12 106 MET A N 1
ATOM 825 C CA . MET A 1 106 ? 2.050 6.437 0.767 1.00 84.12 106 MET A CA 1
ATOM 826 C C . MET A 1 106 ? 1.171 5.669 -0.208 1.00 84.12 106 MET A C 1
ATOM 828 O O . MET A 1 106 ? -0.041 5.842 -0.154 1.00 84.12 106 MET A O 1
ATOM 832 N N . ASP A 1 107 ? 1.725 4.814 -1.056 1.00 82.50 107 ASP A N 1
ATOM 833 C CA . ASP A 1 107 ? 0.970 4.167 -2.138 1.00 82.50 107 ASP A CA 1
ATOM 834 C C . ASP A 1 107 ? -0.178 3.275 -1.626 1.00 82.50 107 ASP A C 1
ATOM 836 O O . ASP A 1 107 ? -1.315 3.404 -2.087 1.00 82.50 107 ASP A O 1
ATOM 840 N N . VAL A 1 108 ? 0.076 2.424 -0.625 1.00 87.25 108 VAL A N 1
ATOM 841 C CA . VAL A 1 108 ? -0.888 1.409 -0.159 1.00 87.25 108 VAL A CA 1
ATOM 842 C C . VAL A 1 108 ? -1.004 1.391 1.368 1.00 87.25 108 VAL A C 1
ATOM 844 O O . VAL A 1 108 ? -0.021 1.581 2.082 1.00 87.25 108 VAL A O 1
ATOM 847 N N . VAL A 1 109 ? -2.220 1.129 1.861 1.00 91.00 109 VAL A N 1
ATOM 848 C CA . VAL A 1 109 ? -2.478 0.734 3.255 1.00 91.00 109 VAL A CA 1
ATOM 849 C C . VAL A 1 109 ? -3.096 -0.659 3.262 1.00 91.00 109 VAL A C 1
ATOM 851 O O . VAL A 1 109 ? -4.175 -0.863 2.698 1.00 91.00 109 VAL A O 1
ATOM 854 N N . GLY A 1 110 ? -2.397 -1.607 3.881 1.00 92.00 110 GLY A N 1
ATOM 855 C CA . GLY A 1 110 ? -2.859 -2.971 4.115 1.00 92.00 110 GLY A CA 1
ATOM 856 C C . GLY A 1 110 ? -3.266 -3.178 5.571 1.00 92.00 110 GLY A C 1
ATOM 857 O O . GLY A 1 110 ? -2.618 -2.667 6.480 1.00 92.00 110 GLY A O 1
ATOM 858 N N . LEU A 1 111 ? -4.322 -3.949 5.798 1.00 93.88 111 LEU A N 1
ATOM 859 C CA . LEU A 1 111 ? -4.787 -4.369 7.116 1.00 93.88 111 LEU A CA 1
ATOM 860 C C . LEU A 1 111 ? -4.538 -5.869 7.257 1.00 93.88 111 LEU A C 1
ATOM 862 O O . LEU A 1 111 ? -4.993 -6.645 6.417 1.00 93.88 111 LEU A O 1
ATOM 866 N N . GLN A 1 112 ? -3.816 -6.278 8.294 1.00 92.25 112 GLN A N 1
ATOM 867 C CA . GLN A 1 112 ? -3.672 -7.687 8.642 1.00 92.25 112 GLN A CA 1
ATOM 868 C C . GLN A 1 112 ? -4.673 -8.020 9.739 1.00 92.25 112 GLN A C 1
ATOM 870 O O . GLN A 1 112 ? -4.670 -7.387 10.797 1.00 92.25 112 GLN A O 1
ATOM 875 N N . LEU A 1 113 ? -5.541 -8.986 9.463 1.00 91.88 113 LEU A N 1
ATOM 876 C CA . LEU A 1 113 ? -6.564 -9.452 10.389 1.00 91.88 113 LEU A CA 1
ATOM 877 C C . LEU A 1 113 ? -6.174 -10.846 10.890 1.00 91.88 113 LEU A C 1
ATOM 879 O O . LEU A 1 113 ? -5.754 -11.685 10.093 1.00 91.88 113 LEU A O 1
ATOM 883 N N . GLY A 1 114 ? -6.301 -11.068 12.195 1.00 88.69 114 GLY A N 1
ATOM 884 C CA . GLY A 1 114 ? -6.121 -12.375 12.825 1.00 88.69 114 GLY A CA 1
ATOM 885 C C . GLY A 1 114 ? -7.347 -13.279 12.662 1.00 88.69 114 GLY A C 1
ATOM 886 O O . GLY A 1 114 ? -8.321 -12.919 12.003 1.00 88.69 114 GLY A O 1
ATOM 887 N N . GLU A 1 115 ? -7.324 -14.446 13.312 1.00 81.12 115 GLU A N 1
ATOM 888 C CA . GLU A 1 115 ? -8.372 -15.480 13.187 1.00 81.12 115 GLU A CA 1
ATOM 889 C C . GLU A 1 115 ? -9.785 -15.009 13.599 1.00 81.12 115 GLU A C 1
ATOM 891 O O . GLU A 1 115 ? -10.771 -15.522 13.076 1.00 81.12 115 GLU A O 1
ATOM 896 N N . ASP A 1 116 ? -9.887 -14.005 14.478 1.00 84.56 116 ASP A N 1
ATOM 897 C CA . ASP A 1 116 ? -11.155 -13.437 14.971 1.00 84.56 116 ASP A CA 1
ATOM 898 C C . ASP A 1 116 ? -11.551 -12.119 14.266 1.00 84.56 116 ASP A C 1
ATOM 900 O O . ASP A 1 116 ? -12.225 -11.274 14.858 1.00 84.56 116 ASP A O 1
ATOM 904 N N . ASP A 1 117 ? -11.051 -11.868 13.049 1.00 83.69 117 ASP A N 1
ATOM 905 C CA . ASP A 1 117 ? -11.174 -10.584 12.326 1.00 83.69 117 ASP A CA 1
ATOM 906 C C . ASP A 1 117 ? -10.614 -9.371 13.102 1.00 83.69 117 ASP A C 1
ATOM 908 O O . ASP A 1 117 ? -10.850 -8.204 12.768 1.00 83.69 117 ASP A O 1
ATOM 912 N N . LYS A 1 118 ? -9.834 -9.632 14.155 1.00 89.75 118 LYS A N 1
ATOM 913 C CA . LYS A 1 118 ? -9.180 -8.598 14.947 1.00 89.75 118 LYS A CA 1
ATOM 914 C C . LYS A 1 118 ? -7.997 -8.040 14.170 1.00 89.75 118 LYS A C 1
ATOM 916 O O . LYS A 1 118 ? -7.172 -8.792 13.663 1.00 89.75 118 LYS A O 1
ATOM 921 N N . LEU A 1 119 ? -7.880 -6.717 14.138 1.00 93.56 119 LEU A N 1
ATOM 922 C CA . LEU A 1 119 ? -6.730 -6.053 13.539 1.00 93.56 119 LEU A CA 1
ATOM 923 C C . LEU A 1 119 ? -5.446 -6.390 14.308 1.00 93.56 119 LEU A C 1
ATOM 925 O O . LEU A 1 119 ? -5.334 -6.090 15.499 1.00 93.56 119 LEU A O 1
ATOM 929 N N . GLU A 1 120 ? -4.491 -6.997 13.612 1.00 92.75 120 GLU A N 1
ATOM 930 C CA . GLU A 1 120 ? -3.169 -7.342 14.140 1.00 92.75 120 GLU A CA 1
ATOM 931 C C . GLU A 1 120 ? -2.108 -6.341 13.708 1.00 92.75 120 GLU A C 1
ATOM 933 O O . GLU A 1 120 ? -1.258 -6.000 14.517 1.00 92.75 120 GLU A O 1
ATOM 938 N N . ASN A 1 121 ? -2.162 -5.853 12.464 1.00 91.56 121 ASN A N 1
ATOM 939 C CA . ASN A 1 121 ? -1.216 -4.863 11.952 1.00 91.56 121 ASN A CA 1
ATOM 940 C C . ASN A 1 121 ? -1.865 -3.941 10.912 1.00 91.56 121 ASN A C 1
ATOM 942 O O . ASN A 1 121 ? -2.745 -4.354 10.150 1.00 91.56 121 ASN A O 1
ATOM 946 N N . VAL A 1 122 ? -1.360 -2.711 10.820 1.00 92.19 122 VAL A N 1
ATOM 947 C CA . VAL A 1 122 ? -1.636 -1.762 9.734 1.00 92.19 122 VAL A CA 1
ATOM 948 C C . VAL A 1 122 ? -0.334 -1.477 9.009 1.00 92.19 122 VAL A C 1
ATOM 950 O O . VAL A 1 122 ? 0.579 -0.866 9.557 1.00 92.19 122 VAL A O 1
ATOM 953 N N . CYS A 1 123 ? -0.239 -1.929 7.764 1.00 91.31 123 CYS A N 1
ATOM 954 C CA . CYS A 1 123 ? 0.960 -1.789 6.957 1.00 91.31 123 CYS A CA 1
ATOM 955 C C . CYS A 1 123 ? 0.836 -0.603 5.998 1.00 91.31 123 CYS A C 1
ATOM 957 O O . CYS A 1 123 ? -0.071 -0.559 5.166 1.00 91.31 123 CYS A O 1
ATOM 959 N N . PHE A 1 124 ? 1.767 0.340 6.101 1.00 90.62 124 PHE A N 1
ATOM 960 C CA . PHE A 1 124 ? 1.925 1.472 5.198 1.00 90.62 124 PHE A CA 1
ATOM 961 C C . PHE A 1 124 ? 3.052 1.189 4.217 1.00 90.62 124 PHE A C 1
ATOM 963 O O . PHE A 1 124 ? 4.168 0.854 4.626 1.00 90.62 124 PHE A O 1
ATOM 970 N N . ILE A 1 125 ? 2.755 1.307 2.924 1.00 88.50 125 ILE A N 1
ATOM 971 C CA . ILE A 1 125 ? 3.598 0.702 1.899 1.00 88.50 125 ILE A CA 1
ATOM 972 C C . ILE A 1 125 ? 3.910 1.691 0.786 1.00 88.50 125 ILE A C 1
ATOM 974 O O . ILE A 1 125 ? 3.010 2.296 0.203 1.00 88.50 125 ILE A O 1
ATOM 978 N N . GLU A 1 126 ? 5.198 1.796 0.465 1.00 88.50 126 GLU A N 1
ATOM 979 C CA . GLU A 1 126 ? 5.708 2.493 -0.717 1.00 88.50 126 GLU A CA 1
ATOM 980 C C . GLU A 1 126 ? 6.127 1.467 -1.777 1.00 88.50 126 GLU A C 1
ATOM 982 O O . GLU A 1 126 ? 6.908 0.552 -1.503 1.00 88.50 126 GLU A O 1
ATOM 987 N N . CYS A 1 127 ? 5.643 1.623 -3.007 1.00 86.25 127 CYS A N 1
ATOM 988 C CA . CYS A 1 127 ? 5.839 0.660 -4.085 1.00 86.25 127 CYS A CA 1
ATOM 989 C C . CYS A 1 127 ? 6.807 1.217 -5.137 1.00 86.25 127 CYS A C 1
ATOM 991 O O . CYS A 1 127 ? 6.615 2.304 -5.684 1.00 86.25 127 CYS A O 1
ATOM 993 N N . LYS A 1 128 ? 7.842 0.457 -5.513 1.00 85.50 128 LYS A N 1
ATOM 994 C CA . LYS A 1 128 ? 8.747 0.823 -6.615 1.00 85.50 128 LYS A CA 1
ATOM 995 C C . LYS A 1 128 ? 8.830 -0.283 -7.655 1.00 85.50 128 LYS A C 1
ATOM 997 O O . LYS A 1 128 ? 9.312 -1.374 -7.385 1.00 85.50 128 LYS A O 1
ATOM 1002 N N . LEU A 1 129 ? 8.476 0.070 -8.889 1.00 84.06 129 LEU A N 1
ATOM 1003 C CA . LEU A 1 129 ? 8.798 -0.711 -10.080 1.00 84.06 129 LEU A CA 1
ATOM 1004 C C . LEU A 1 129 ? 10.080 -0.184 -10.741 1.00 84.06 129 LEU A C 1
ATOM 1006 O O . LEU A 1 129 ? 10.236 1.035 -10.926 1.00 84.06 129 LEU A O 1
ATOM 1010 N N . ARG A 1 130 ? 10.980 -1.088 -11.137 1.00 83.50 130 ARG A N 1
ATOM 1011 C CA . ARG A 1 130 ? 12.218 -0.782 -11.868 1.00 83.50 130 ARG A CA 1
ATOM 1012 C C . ARG A 1 130 ? 12.471 -1.775 -13.002 1.00 83.50 130 ARG A C 1
ATOM 1014 O O . ARG A 1 130 ? 12.305 -2.976 -12.857 1.00 83.50 130 ARG A O 1
ATOM 1021 N N . THR A 1 131 ? 12.900 -1.241 -14.141 1.00 83.00 131 THR A N 1
ATOM 1022 C CA . THR A 1 131 ? 13.257 -1.998 -15.360 1.00 83.00 131 THR A CA 1
ATOM 1023 C C . THR A 1 131 ? 14.701 -1.712 -15.779 1.00 83.00 131 THR A C 1
ATOM 1025 O O . THR A 1 131 ? 15.047 -1.732 -16.952 1.00 83.00 131 THR A O 1
ATOM 1028 N N . GLY A 1 132 ? 15.520 -1.255 -14.840 1.00 82.62 132 GLY A N 1
ATOM 1029 C CA . GLY A 1 132 ? 16.892 -0.832 -15.071 1.00 82.62 132 GLY A CA 1
ATOM 1030 C C . GLY A 1 132 ? 17.653 -0.891 -13.760 1.00 82.62 132 GLY A C 1
ATOM 1031 O O . GLY A 1 132 ? 17.043 -0.979 -12.694 1.00 82.62 132 GLY A O 1
ATOM 1032 N N . HIS A 1 133 ? 18.976 -0.879 -13.840 1.00 85.25 133 HIS A N 1
ATOM 1033 C CA . HIS A 1 133 ? 19.822 -0.965 -12.659 1.00 85.25 133 HIS A CA 1
ATOM 1034 C C . HIS A 1 133 ? 19.731 0.316 -11.809 1.00 85.25 133 HIS A C 1
ATOM 1036 O O . HIS A 1 133 ? 19.966 1.412 -12.317 1.00 85.25 133 HIS A O 1
ATOM 1042 N N . ASP A 1 134 ? 19.381 0.179 -10.528 1.00 87.44 134 ASP A N 1
ATOM 1043 C CA . ASP A 1 134 ? 19.191 1.294 -9.586 1.00 87.44 134 ASP A CA 1
ATOM 1044 C C . ASP A 1 134 ? 19.350 0.809 -8.136 1.00 87.44 134 ASP A C 1
ATOM 1046 O O . ASP A 1 134 ? 18.387 0.495 -7.448 1.00 87.44 134 ASP A O 1
ATOM 1050 N N . THR A 1 135 ? 20.574 0.761 -7.622 1.00 88.19 135 THR A N 1
ATOM 1051 C CA . THR A 1 135 ? 20.816 0.269 -6.254 1.00 88.19 135 THR A CA 1
ATOM 1052 C C . THR A 1 135 ? 20.361 1.236 -5.156 1.00 88.19 135 THR A C 1
ATOM 1054 O O . THR A 1 135 ? 20.435 0.892 -3.980 1.00 88.19 135 THR A O 1
ATOM 1057 N N . ALA A 1 136 ? 19.886 2.439 -5.498 1.00 88.81 136 ALA A N 1
ATOM 1058 C CA . ALA A 1 136 ? 19.401 3.427 -4.535 1.00 88.81 136 ALA A CA 1
ATOM 1059 C C . ALA A 1 136 ? 17.870 3.412 -4.376 1.00 88.81 136 ALA A C 1
ATOM 1061 O O . ALA A 1 136 ? 17.345 4.062 -3.473 1.00 88.81 136 ALA A O 1
ATOM 1062 N N . ALA A 1 137 ? 17.137 2.687 -5.230 1.00 87.12 137 ALA A N 1
ATOM 1063 C CA . ALA A 1 137 ? 15.675 2.738 -5.259 1.00 87.12 137 ALA A CA 1
ATOM 1064 C C . ALA A 1 137 ? 15.028 2.388 -3.913 1.00 87.12 137 ALA A C 1
ATOM 1066 O O . ALA A 1 137 ? 14.068 3.045 -3.512 1.00 87.12 137 ALA A O 1
ATOM 1067 N N . ALA A 1 138 ? 15.544 1.363 -3.232 1.00 86.50 138 ALA A N 1
ATOM 1068 C CA . ALA A 1 138 ? 14.985 0.883 -1.976 1.00 86.50 138 ALA A CA 1
ATOM 1069 C C . ALA A 1 138 ? 15.227 1.864 -0.824 1.00 86.50 138 ALA A C 1
ATOM 1071 O O . ALA A 1 138 ? 14.289 2.206 -0.108 1.00 86.50 138 ALA A O 1
ATOM 1072 N N . SER A 1 139 ? 16.446 2.395 -0.689 1.00 86.06 139 SER A N 1
ATOM 1073 C CA . SER A 1 139 ? 16.758 3.367 0.364 1.00 86.06 139 SER A CA 1
ATOM 1074 C C . SER A 1 139 ? 16.013 4.686 0.155 1.00 86.06 139 SER A C 1
ATOM 1076 O O . SER A 1 139 ? 15.486 5.256 1.107 1.00 86.06 139 SER A O 1
ATOM 1078 N N . GLN A 1 140 ? 15.872 5.135 -1.095 1.00 88.56 140 GLN A N 1
ATOM 1079 C CA . GLN A 1 140 ? 15.047 6.296 -1.433 1.00 88.56 140 GLN A CA 1
ATOM 1080 C C . GLN A 1 140 ? 13.566 6.069 -1.118 1.00 88.56 140 GLN A C 1
ATOM 1082 O O . GLN A 1 140 ? 12.927 6.961 -0.564 1.00 88.56 140 GLN A O 1
ATOM 1087 N N . ALA A 1 141 ? 13.020 4.896 -1.460 1.00 87.75 141 ALA A N 1
ATOM 1088 C CA . ALA A 1 141 ? 11.638 4.540 -1.144 1.00 87.75 141 ALA A CA 1
ATOM 1089 C C . ALA A 1 141 ? 11.399 4.529 0.366 1.00 87.75 141 ALA A C 1
ATOM 1091 O O . ALA A 1 141 ? 10.405 5.074 0.829 1.00 87.75 141 ALA A O 1
ATOM 1092 N N . TYR A 1 142 ? 12.341 3.980 1.130 1.00 86.50 142 TYR A N 1
ATOM 1093 C CA . TYR A 1 142 ? 12.242 3.940 2.580 1.00 86.50 142 TYR A CA 1
ATOM 1094 C C . TYR A 1 142 ? 12.274 5.336 3.212 1.00 86.50 142 TYR A C 1
ATOM 1096 O O . TYR A 1 142 ? 11.416 5.666 4.027 1.00 86.50 142 TYR A O 1
ATOM 1104 N N . VAL A 1 143 ? 13.214 6.193 2.797 1.00 87.38 143 VAL A N 1
ATOM 1105 C CA . VAL A 1 143 ? 13.276 7.587 3.268 1.00 87.38 143 VAL A CA 1
ATOM 1106 C C . VAL A 1 143 ? 11.988 8.336 2.922 1.00 87.38 143 VAL A C 1
ATOM 1108 O O . VAL A 1 143 ? 11.460 9.072 3.753 1.00 87.38 143 VAL A O 1
ATOM 1111 N N . GLN A 1 144 ? 11.458 8.135 1.713 1.00 87.88 144 GLN A N 1
ATOM 1112 C CA . GLN A 1 144 ? 10.186 8.724 1.300 1.00 87.88 144 GLN A CA 1
ATOM 1113 C C . GLN A 1 144 ? 9.033 8.239 2.189 1.00 87.88 144 GLN A C 1
ATOM 1115 O O . GLN A 1 144 ? 8.298 9.069 2.718 1.00 87.88 144 GLN A O 1
ATOM 1120 N N . LEU A 1 145 ? 8.923 6.926 2.408 1.00 88.62 145 LEU A N 1
ATOM 1121 C CA . LEU A 1 145 ? 7.899 6.320 3.255 1.00 88.62 145 LEU A CA 1
ATOM 1122 C C . LEU A 1 145 ? 7.951 6.861 4.683 1.00 88.62 145 LEU A C 1
ATOM 1124 O O . LEU A 1 145 ? 6.917 7.232 5.221 1.00 88.62 145 LEU A O 1
ATOM 1128 N N . ARG A 1 146 ? 9.141 6.951 5.287 1.00 88.06 146 ARG A N 1
ATOM 1129 C CA . ARG A 1 146 ? 9.313 7.500 6.641 1.00 88.06 146 ARG A CA 1
ATOM 1130 C C . ARG A 1 146 ? 8.834 8.943 6.730 1.00 88.06 146 ARG A C 1
ATOM 1132 O O . ARG A 1 146 ? 8.019 9.258 7.592 1.00 88.06 146 ARG A O 1
ATOM 1139 N N . ASN A 1 147 ? 9.276 9.790 5.803 1.00 87.75 147 ASN A N 1
ATOM 1140 C CA . ASN A 1 147 ? 8.862 11.193 5.764 1.00 87.75 147 ASN A CA 1
ATOM 1141 C C . ASN A 1 147 ? 7.341 11.331 5.579 1.00 87.75 147 ASN A C 1
ATOM 1143 O O . ASN A 1 147 ? 6.697 12.164 6.222 1.00 87.75 147 ASN A O 1
ATOM 1147 N N . ASP A 1 148 ? 6.757 10.507 4.709 1.00 88.69 148 ASP A N 1
ATOM 1148 C CA . ASP A 1 148 ? 5.324 10.518 4.430 1.00 88.69 148 ASP A CA 1
ATOM 1149 C C . ASP A 1 148 ? 4.500 9.953 5.580 1.00 88.69 148 ASP A C 1
ATOM 1151 O O . ASP A 1 148 ? 3.426 10.469 5.874 1.00 88.69 148 ASP A O 1
ATOM 1155 N N . TYR A 1 149 ? 4.999 8.939 6.268 1.00 88.94 149 TYR A N 1
ATOM 1156 C CA . TYR A 1 149 ? 4.366 8.396 7.456 1.00 88.94 149 TYR A CA 1
ATOM 1157 C C . TYR A 1 149 ? 4.345 9.425 8.594 1.00 88.94 149 TYR A C 1
ATOM 1159 O O . TYR A 1 149 ? 3.288 9.689 9.168 1.00 88.94 149 TYR A O 1
ATOM 1167 N N . GLU A 1 150 ? 5.477 10.080 8.865 1.00 87.75 150 GLU A N 1
ATOM 1168 C CA . GLU A 1 150 ? 5.595 11.085 9.930 1.00 87.75 150 GLU A CA 1
ATOM 1169 C C . GLU A 1 150 ? 4.686 12.301 9.703 1.00 87.75 150 GLU A C 1
ATOM 1171 O O . GLU A 1 150 ? 4.157 12.866 10.660 1.00 87.75 150 GLU A O 1
ATOM 1176 N N . SER A 1 151 ? 4.475 12.698 8.445 1.00 85.56 151 SER A N 1
ATOM 1177 C CA . SER A 1 151 ? 3.731 13.921 8.114 1.00 85.56 151 SER A CA 1
ATOM 1178 C C . SER A 1 151 ? 2.313 13.695 7.582 1.00 85.56 151 SER A C 1
ATOM 1180 O O . SER A 1 151 ? 1.494 14.608 7.670 1.00 85.56 151 SER A O 1
ATOM 1182 N N . ARG A 1 152 ? 2.003 12.514 7.029 1.00 86.25 152 ARG A N 1
ATOM 1183 C CA . ARG A 1 152 ? 0.781 12.258 6.235 1.00 86.25 152 ARG A CA 1
ATOM 1184 C C . ARG A 1 152 ? 0.071 10.939 6.563 1.00 86.25 152 ARG A C 1
ATOM 1186 O O . ARG A 1 152 ? -0.862 10.568 5.847 1.00 86.25 152 ARG A O 1
ATOM 1193 N N . ALA A 1 153 ? 0.443 10.231 7.637 1.00 87.44 153 ALA A N 1
ATOM 1194 C CA . ALA A 1 153 ? -0.264 9.011 8.053 1.00 87.44 153 ALA A CA 1
ATOM 1195 C C . ALA A 1 153 ? -1.754 9.247 8.344 1.00 87.44 153 ALA A C 1
ATOM 1197 O O . ALA A 1 153 ? -2.600 8.456 7.931 1.00 87.44 153 ALA A O 1
ATOM 1198 N N . ALA A 1 154 ? -2.096 10.366 8.986 1.00 88.25 154 ALA A N 1
ATOM 1199 C CA . ALA A 1 154 ? -3.493 10.721 9.222 1.00 88.25 154 ALA A CA 1
ATOM 1200 C C . ALA A 1 154 ? -4.260 10.907 7.901 1.00 88.25 154 ALA A C 1
ATOM 1202 O O . ALA A 1 154 ? -5.347 10.353 7.744 1.00 88.25 154 ALA A O 1
ATOM 1203 N N . ASP A 1 155 ? -3.676 11.617 6.932 1.00 87.69 155 ASP A N 1
ATOM 1204 C CA . ASP A 1 155 ? -4.315 11.919 5.646 1.00 87.69 155 ASP A CA 1
ATOM 1205 C C . ASP A 1 155 ? -4.672 10.650 4.872 1.00 87.69 155 ASP A C 1
ATOM 1207 O O . ASP A 1 155 ? -5.770 10.540 4.320 1.00 87.69 155 ASP A O 1
ATOM 1211 N N . ILE A 1 156 ? -3.760 9.671 4.835 1.00 87.62 156 ILE A N 1
ATOM 1212 C CA . ILE A 1 156 ? -4.042 8.410 4.151 1.00 87.62 156 ILE A CA 1
ATOM 1213 C C . ILE A 1 156 ? -5.104 7.590 4.887 1.00 87.62 156 ILE A C 1
ATOM 1215 O O . ILE A 1 156 ? -5.964 7.004 4.236 1.00 87.62 156 ILE A O 1
ATOM 1219 N N . LEU A 1 157 ? -5.109 7.573 6.219 1.00 91.06 157 LEU A N 1
ATOM 1220 C CA . LEU A 1 157 ? -6.113 6.830 6.980 1.00 91.06 157 LEU A CA 1
ATOM 1221 C C . LEU A 1 157 ? -7.504 7.446 6.819 1.00 91.06 157 LEU A C 1
ATOM 1223 O O . LEU A 1 157 ? -8.463 6.719 6.576 1.00 91.06 157 LEU A O 1
ATOM 1227 N N . PHE A 1 158 ? -7.610 8.778 6.847 1.00 90.06 158 PHE A N 1
ATOM 1228 C CA . PHE A 1 158 ? -8.858 9.478 6.532 1.00 90.06 158 PHE A CA 1
ATOM 1229 C C . PHE A 1 158 ? -9.333 9.180 5.116 1.00 90.06 158 PHE A C 1
ATOM 1231 O O . PHE A 1 158 ? -10.514 8.910 4.902 1.00 90.06 158 PHE A O 1
ATOM 1238 N N . TYR A 1 159 ? -8.414 9.202 4.153 1.00 87.50 159 TYR A N 1
ATOM 1239 C CA . TYR A 1 159 ? -8.726 8.840 2.781 1.00 87.50 159 TYR A CA 1
ATOM 1240 C C . TYR A 1 159 ? -9.245 7.398 2.687 1.00 87.50 159 TYR A C 1
ATOM 1242 O O . TYR A 1 159 ? -10.260 7.162 2.036 1.00 87.50 159 TYR A O 1
ATOM 1250 N N . VAL A 1 160 ? -8.596 6.440 3.357 1.00 89.75 160 VAL A N 1
ATOM 1251 C CA . VAL A 1 160 ? -9.044 5.042 3.395 1.00 89.75 160 VAL A CA 1
ATOM 1252 C C . VAL A 1 160 ? -10.437 4.945 4.013 1.00 89.75 160 VAL A C 1
ATOM 1254 O O . VAL A 1 160 ? -11.333 4.400 3.376 1.00 89.75 160 VAL A O 1
ATOM 1257 N N . ALA A 1 161 ? -10.655 5.530 5.192 1.00 90.94 161 ALA A N 1
ATOM 1258 C CA . ALA A 1 161 ? -11.943 5.510 5.882 1.00 90.94 161 ALA A CA 1
ATOM 1259 C C . ALA A 1 161 ? -13.077 6.102 5.026 1.00 90.94 161 ALA A C 1
ATOM 1261 O O . ALA A 1 161 ? -14.126 5.478 4.889 1.00 90.94 161 ALA A O 1
ATOM 1262 N N . ALA A 1 162 ? -12.854 7.249 4.376 1.00 88.06 162 ALA A N 1
ATOM 1263 C CA . ALA A 1 162 ? -13.843 7.862 3.488 1.00 88.06 162 ALA A CA 1
ATOM 1264 C C . ALA A 1 162 ? -14.223 6.939 2.316 1.00 88.06 162 ALA A C 1
ATOM 1266 O O . ALA A 1 162 ? -15.390 6.820 1.957 1.00 88.06 162 ALA A O 1
ATOM 1267 N N . ARG A 1 163 ? -13.246 6.237 1.733 1.00 87.56 163 ARG A N 1
ATOM 1268 C CA . ARG A 1 163 ? -13.503 5.286 0.642 1.00 87.56 163 ARG A CA 1
ATOM 1269 C C . ARG A 1 163 ? -14.211 4.016 1.120 1.00 87.56 163 ARG A C 1
ATOM 1271 O O . ARG A 1 163 ? -15.005 3.467 0.362 1.00 87.56 163 ARG A O 1
ATOM 1278 N N . LEU A 1 164 ? -13.942 3.548 2.341 1.00 90.12 164 LEU A N 1
ATOM 1279 C CA . LEU A 1 164 ? -14.667 2.423 2.944 1.00 90.12 164 LEU A CA 1
ATOM 1280 C C . LEU A 1 164 ? -16.134 2.776 3.198 1.00 90.12 164 LEU A C 1
ATOM 1282 O O . LEU A 1 164 ? -17.008 1.953 2.933 1.00 90.12 164 LEU A O 1
ATOM 1286 N N . GLU A 1 165 ? -16.394 3.995 3.670 1.00 90.62 165 GLU A N 1
ATOM 1287 C CA . GLU A 1 165 ? -17.742 4.513 3.911 1.00 90.62 165 GLU A CA 1
ATOM 1288 C C . GLU A 1 165 ? -18.555 4.600 2.614 1.00 90.62 165 GLU A C 1
ATOM 1290 O O . GLU A 1 165 ? -19.628 4.001 2.534 1.00 90.62 165 GLU A O 1
ATOM 1295 N N . GLU A 1 166 ? -17.994 5.189 1.554 1.00 85.94 166 GLU A N 1
ATOM 1296 C CA . GLU A 1 166 ? -18.618 5.237 0.221 1.00 85.94 166 GLU A CA 1
ATOM 1297 C C . GLU A 1 166 ? -18.941 3.848 -0.357 1.00 85.94 166 GLU A C 1
ATOM 1299 O O . GLU A 1 166 ? -19.869 3.698 -1.154 1.00 85.94 166 GLU A O 1
ATOM 1304 N N . GLN A 1 167 ? -18.164 2.829 0.016 1.00 84.62 167 GLN A N 1
ATOM 1305 C CA . GLN A 1 167 ? -18.337 1.450 -0.442 1.00 84.62 167 GLN A CA 1
ATOM 1306 C C . GLN A 1 167 ? -19.257 0.615 0.459 1.00 84.62 167 GLN A C 1
ATOM 1308 O O . GLN A 1 167 ? -19.563 -0.522 0.101 1.00 84.62 167 GLN A O 1
ATOM 1313 N N . GLY A 1 168 ? -19.667 1.126 1.626 1.00 87.75 168 GLY A N 1
ATOM 1314 C CA . GLY A 1 168 ? -20.356 0.327 2.643 1.00 87.75 168 GLY A CA 1
ATOM 1315 C C . GLY A 1 168 ? -19.518 -0.860 3.136 1.00 87.75 168 GLY A C 1
ATOM 1316 O O . GLY A 1 168 ? -20.065 -1.916 3.453 1.00 87.75 168 GLY A O 1
ATOM 1317 N N . ASN A 1 169 ? -18.188 -0.722 3.142 1.00 90.50 169 ASN A N 1
ATOM 1318 C CA . ASN A 1 169 ? -17.274 -1.808 3.475 1.00 90.50 169 ASN A CA 1
ATOM 1319 C C . ASN A 1 169 ? -17.236 -2.037 5.004 1.00 90.50 169 ASN A C 1
ATOM 1321 O O . ASN A 1 169 ? -17.003 -1.080 5.750 1.00 90.50 169 ASN A O 1
ATOM 1325 N N . PRO A 1 170 ? -17.411 -3.282 5.494 1.00 91.12 170 PRO A N 1
ATOM 1326 C CA . PRO A 1 170 ? -17.447 -3.576 6.931 1.00 91.12 170 PRO A CA 1
ATOM 1327 C C . PRO A 1 170 ? -16.146 -3.231 7.674 1.00 91.12 170 PRO A C 1
ATOM 1329 O O . PRO A 1 170 ? -16.189 -2.981 8.878 1.00 91.12 170 PRO A O 1
ATOM 1332 N N . LEU A 1 171 ? -15.010 -3.135 6.973 1.00 93.56 171 LEU A N 1
ATOM 1333 C CA . LEU A 1 171 ? -13.719 -2.754 7.557 1.00 93.56 171 LEU A CA 1
ATOM 1334 C C . LEU A 1 171 ? -13.664 -1.294 8.026 1.00 93.56 171 LEU A C 1
ATOM 1336 O O . LEU A 1 171 ? -12.706 -0.910 8.696 1.00 93.56 171 LEU A O 1
ATOM 1340 N N . LEU A 1 172 ? -14.668 -0.469 7.701 1.00 94.81 172 LEU A N 1
ATOM 1341 C CA . LEU A 1 172 ? -14.734 0.918 8.162 1.00 94.81 172 LEU A CA 1
ATOM 1342 C C . LEU A 1 172 ? -14.603 1.014 9.686 1.00 94.81 172 LEU A C 1
ATOM 1344 O O . LEU A 1 172 ? -13.806 1.808 10.177 1.00 94.81 172 LEU A O 1
ATOM 1348 N N . ASN A 1 173 ? -15.347 0.190 10.430 1.00 94.56 173 ASN A N 1
ATOM 1349 C CA . ASN A 1 173 ? -15.319 0.230 11.894 1.00 94.56 173 ASN A CA 1
ATOM 1350 C C . ASN A 1 173 ? -13.932 -0.132 12.432 1.00 94.56 173 ASN A C 1
ATOM 1352 O O . ASN A 1 173 ? -13.405 0.589 13.274 1.00 94.56 173 ASN A O 1
ATOM 1356 N N . THR A 1 174 ? -13.305 -1.171 11.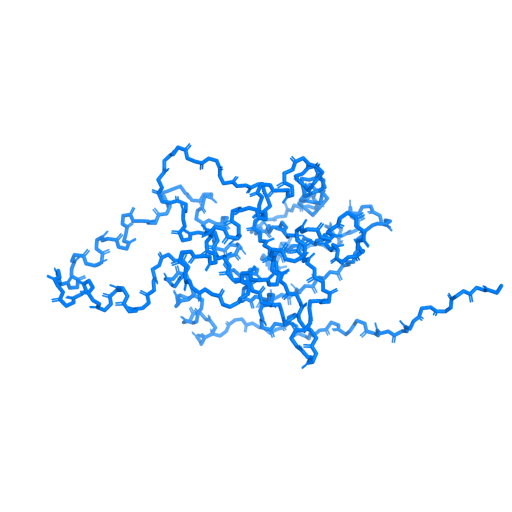875 1.00 94.81 174 THR A N 1
ATOM 1357 C CA . THR A 1 174 ? -11.937 -1.583 12.215 1.00 94.81 174 THR A CA 1
ATOM 1358 C C . THR A 1 174 ? -10.939 -0.440 12.017 1.00 94.81 174 THR A C 1
ATOM 1360 O O . THR A 1 174 ? -10.121 -0.170 12.894 1.00 94.81 174 THR A O 1
ATOM 1363 N N . VAL A 1 175 ? -11.023 0.276 10.889 1.00 94.62 175 VAL A N 1
ATOM 1364 C CA . VAL A 1 175 ? -10.140 1.418 10.604 1.00 94.62 175 VAL A CA 1
ATOM 1365 C C . VAL A 1 175 ? -10.405 2.587 11.553 1.00 94.62 175 VAL A C 1
ATOM 1367 O O . VAL A 1 175 ? -9.453 3.192 12.035 1.00 94.62 175 VAL A O 1
ATOM 1370 N N . LEU A 1 176 ? -11.666 2.903 11.861 1.00 95.31 176 LEU A N 1
ATOM 1371 C CA . LEU A 1 176 ? -12.008 3.994 12.781 1.00 95.31 176 LEU A CA 1
ATOM 1372 C C . LEU A 1 176 ? -11.564 3.708 14.222 1.00 95.31 176 LEU A C 1
ATOM 1374 O O . LEU A 1 176 ? -11.066 4.609 14.898 1.00 95.31 176 LEU A O 1
ATOM 1378 N N . GLU A 1 177 ? -11.717 2.469 14.689 1.00 94.75 177 GLU A N 1
ATOM 1379 C CA . GLU A 1 177 ? -11.230 2.029 16.001 1.00 94.75 177 GLU A CA 1
ATOM 1380 C C . GLU A 1 177 ? -9.709 2.118 16.080 1.00 94.75 177 GLU A C 1
ATOM 1382 O O . GLU A 1 177 ? -9.176 2.713 17.017 1.00 94.75 177 GLU A O 1
ATOM 1387 N N . TYR A 1 178 ? -9.018 1.628 15.050 1.00 95.25 178 TYR A N 1
ATOM 1388 C CA . TYR A 1 178 ? -7.578 1.797 14.933 1.00 95.25 178 TYR A CA 1
ATOM 1389 C C . TYR A 1 178 ? -7.181 3.274 14.947 1.00 95.25 178 TYR A C 1
ATOM 1391 O O . TYR A 1 178 ? -6.346 3.657 15.750 1.00 95.25 178 TYR A O 1
ATOM 1399 N N . MET A 1 179 ? -7.807 4.139 14.144 1.00 94.56 179 MET A N 1
ATOM 1400 C CA . MET A 1 179 ? -7.490 5.574 14.121 1.00 94.56 179 MET A CA 1
ATOM 1401 C C . MET A 1 179 ? -7.686 6.248 15.485 1.00 94.56 179 MET A C 1
ATOM 1403 O O . MET A 1 179 ? -6.897 7.123 15.845 1.00 94.56 179 MET A O 1
ATOM 1407 N N . ARG A 1 180 ? -8.720 5.853 16.242 1.00 94.38 180 ARG A N 1
ATOM 1408 C CA . ARG A 1 180 ? -8.974 6.346 17.604 1.00 94.38 180 ARG A CA 1
ATOM 1409 C C . ARG A 1 180 ? -7.845 5.954 18.556 1.00 94.38 180 ARG A C 1
ATOM 1411 O O . ARG A 1 180 ? -7.398 6.789 19.341 1.00 94.38 180 ARG A O 1
ATOM 1418 N N . ASP A 1 181 ? -7.403 4.702 18.482 1.00 92.81 181 ASP A N 1
ATOM 1419 C CA . ASP A 1 181 ? -6.491 4.117 19.464 1.00 92.81 181 ASP A CA 1
ATOM 1420 C C . ASP A 1 181 ? -5.021 4.152 19.021 1.00 92.81 181 ASP A C 1
ATOM 1422 O O . ASP A 1 181 ? -4.148 3.927 19.852 1.00 92.81 181 ASP A O 1
ATOM 1426 N N . ARG A 1 182 ? -4.734 4.516 17.762 1.00 90.94 182 ARG A N 1
ATOM 1427 C CA . ARG A 1 182 ? -3.425 4.427 17.087 1.00 90.94 182 ARG A CA 1
ATOM 1428 C C . ARG A 1 182 ? -2.255 4.951 17.913 1.00 90.94 182 ARG A C 1
ATOM 1430 O O . ARG A 1 182 ? -1.196 4.341 17.928 1.00 90.94 182 ARG A O 1
ATOM 1437 N N . ALA A 1 183 ? -2.438 6.067 18.620 1.00 86.25 183 ALA A N 1
ATOM 1438 C CA . ALA A 1 183 ? -1.392 6.660 19.462 1.00 86.25 183 ALA A CA 1
ATOM 1439 C C . ALA A 1 183 ? -0.969 5.775 20.655 1.00 86.25 183 ALA A C 1
ATOM 1441 O O . ALA A 1 183 ? 0.042 6.053 21.292 1.00 86.25 183 ALA A O 1
ATOM 1442 N N . ASN A 1 184 ? -1.751 4.743 20.967 1.00 84.88 184 ASN A N 1
ATOM 1443 C CA . ASN A 1 184 ? -1.576 3.830 22.092 1.00 84.88 184 ASN A CA 1
ATOM 1444 C C . ASN A 1 184 ? -1.365 2.375 21.637 1.00 84.88 184 ASN A C 1
ATOM 1446 O O . ASN A 1 184 ? -1.503 1.460 22.449 1.00 84.88 184 ASN A O 1
ATOM 1450 N N . THR A 1 185 ? -1.088 2.146 20.352 1.00 85.06 185 THR A N 1
ATOM 1451 C CA . THR A 1 185 ? -0.900 0.808 19.786 1.00 85.06 185 THR A CA 1
ATOM 1452 C C . THR A 1 185 ? 0.378 0.741 18.960 1.00 85.06 185 THR A C 1
ATOM 1454 O O . THR A 1 185 ? 0.669 1.683 18.232 1.00 85.06 185 THR A O 1
ATOM 1457 N N . ASP A 1 186 ? 1.058 -0.404 18.974 1.00 87.81 186 ASP A N 1
ATOM 1458 C CA . ASP A 1 186 ? 2.256 -0.657 18.159 1.00 87.81 186 ASP A CA 1
ATOM 1459 C C . ASP A 1 186 ? 1.929 -1.490 16.900 1.00 87.81 186 ASP A C 1
ATOM 1461 O O . ASP A 1 186 ? 2.684 -2.375 16.514 1.00 87.81 186 ASP A O 1
ATOM 1465 N N . LEU A 1 187 ? 0.763 -1.252 16.284 1.00 90.88 187 LEU A N 1
ATOM 1466 C CA . LEU A 1 187 ? 0.273 -2.034 15.133 1.00 90.88 187 LEU A CA 1
ATOM 1467 C C . LEU A 1 187 ? 0.843 -1.546 13.790 1.00 90.88 187 LEU A C 1
ATOM 1469 O O . LEU A 1 187 ? 0.610 -2.174 12.757 1.00 90.88 187 LEU A O 1
ATOM 1473 N N . ASP A 1 188 ? 1.529 -0.404 13.773 1.00 91.88 188 ASP A N 1
ATOM 1474 C CA . ASP A 1 188 ? 1.991 0.242 12.548 1.00 91.88 188 ASP A CA 1
ATOM 1475 C C . ASP A 1 188 ? 3.238 -0.460 12.006 1.00 91.88 188 ASP A C 1
ATOM 1477 O O . ASP A 1 188 ? 4.278 -0.527 12.660 1.00 91.88 188 ASP A O 1
ATOM 1481 N N . ILE A 1 189 ? 3.152 -0.928 10.763 1.00 89.75 189 ILE A N 1
ATOM 1482 C CA . ILE A 1 189 ? 4.270 -1.503 10.020 1.00 89.75 189 ILE A CA 1
ATOM 1483 C C . ILE A 1 189 ? 4.579 -0.599 8.833 1.00 89.75 189 ILE A C 1
ATOM 1485 O O . ILE A 1 189 ? 3.685 -0.224 8.077 1.00 89.75 189 ILE A O 1
ATOM 1489 N N . LEU A 1 190 ? 5.858 -0.294 8.627 1.00 87.44 190 LEU A N 1
ATOM 1490 C CA . LEU A 1 190 ? 6.340 0.367 7.417 1.00 87.44 190 LEU A CA 1
ATOM 1491 C C . LEU A 1 190 ? 7.019 -0.660 6.521 1.00 87.44 190 LEU A C 1
ATOM 1493 O O . LEU A 1 190 ? 7.936 -1.350 6.964 1.00 87.44 190 LEU A O 1
ATOM 1497 N N . ALA A 1 191 ? 6.599 -0.744 5.262 1.00 86.50 191 ALA A N 1
ATOM 1498 C CA . ALA A 1 191 ? 7.195 -1.661 4.300 1.00 86.50 191 ALA A CA 1
ATOM 1499 C C . ALA A 1 191 ? 7.428 -0.997 2.942 1.00 86.50 191 ALA A C 1
ATOM 1501 O O . ALA A 1 191 ? 6.702 -0.105 2.513 1.00 86.50 191 ALA A O 1
ATOM 1502 N N . ILE A 1 192 ? 8.442 -1.470 2.226 1.00 86.94 192 ILE A N 1
ATOM 1503 C CA . ILE A 1 192 ? 8.638 -1.133 0.817 1.00 86.94 192 ILE A CA 1
ATOM 1504 C C . ILE A 1 192 ? 8.346 -2.369 -0.028 1.00 86.94 192 ILE A C 1
ATOM 1506 O O . ILE A 1 192 ? 8.805 -3.463 0.293 1.00 86.94 192 ILE A O 1
ATOM 1510 N N . TRP A 1 193 ? 7.609 -2.194 -1.122 1.00 85.69 193 TRP A N 1
ATOM 1511 C CA . TRP A 1 193 ? 7.410 -3.243 -2.116 1.00 85.69 193 TRP A CA 1
ATOM 1512 C C . TRP A 1 193 ? 8.254 -2.952 -3.349 1.00 85.69 193 TRP A C 1
ATOM 1514 O O . TRP A 1 193 ? 8.061 -1.940 -4.031 1.00 85.69 193 TRP A O 1
ATOM 1524 N N . LEU A 1 194 ? 9.196 -3.840 -3.652 1.00 83.25 194 LEU A N 1
ATOM 1525 C CA . LEU A 1 194 ? 10.091 -3.696 -4.794 1.00 83.25 194 LEU A CA 1
ATOM 1526 C C . LEU A 1 194 ? 9.702 -4.694 -5.876 1.00 83.25 194 LEU A C 1
ATOM 1528 O O . LEU A 1 194 ? 9.629 -5.893 -5.642 1.00 83.25 194 LEU A O 1
ATOM 1532 N N . THR A 1 195 ? 9.494 -4.194 -7.085 1.00 81.44 195 THR A N 1
ATOM 1533 C CA . THR A 1 195 ? 9.296 -5.018 -8.274 1.00 81.44 195 THR A CA 1
ATOM 1534 C C . THR A 1 195 ? 10.367 -4.673 -9.291 1.00 81.44 195 THR A C 1
ATOM 1536 O O . THR A 1 195 ? 10.559 -3.501 -9.630 1.00 81.44 195 THR A O 1
ATOM 1539 N N . TRP A 1 196 ? 11.063 -5.691 -9.785 1.00 79.31 196 TRP A N 1
ATOM 1540 C CA . TRP A 1 196 ? 12.220 -5.510 -10.649 1.00 79.31 196 TRP A CA 1
ATOM 1541 C C . TRP A 1 196 ? 12.177 -6.426 -11.859 1.00 79.31 196 TRP A C 1
ATOM 1543 O O . TRP A 1 196 ? 11.737 -7.564 -11.773 1.00 79.31 196 TRP A O 1
ATOM 1553 N N . GLU A 1 197 ? 12.719 -5.951 -12.975 1.00 78.31 197 GLU A N 1
ATOM 1554 C CA . GLU A 1 197 ? 13.130 -6.848 -14.050 1.00 78.31 197 GLU A CA 1
ATOM 1555 C C . GLU A 1 197 ? 14.337 -7.679 -13.596 1.00 78.31 197 GLU A C 1
ATOM 1557 O O . GLU A 1 197 ? 15.392 -7.126 -13.289 1.00 78.31 197 GLU A O 1
ATOM 1562 N N . GLN A 1 198 ? 14.201 -9.002 -13.576 1.00 73.44 198 GLN A N 1
ATOM 1563 C CA . GLN A 1 198 ? 15.182 -9.912 -12.977 1.00 73.44 198 GLN A CA 1
ATOM 1564 C C . GLN A 1 198 ? 16.635 -9.655 -13.420 1.00 73.44 198 GLN A C 1
ATOM 1566 O O . GLN A 1 198 ? 17.546 -9.646 -12.596 1.00 73.44 198 GLN A O 1
ATOM 1571 N N . THR A 1 199 ? 16.858 -9.379 -14.708 1.00 79.56 199 THR A N 1
ATOM 1572 C CA . THR A 1 199 ? 18.191 -9.124 -15.292 1.00 79.56 199 THR A CA 1
ATOM 1573 C C . THR A 1 199 ? 18.871 -7.860 -14.762 1.00 79.56 199 THR A C 1
ATOM 1575 O O . THR A 1 199 ? 20.084 -7.707 -14.900 1.00 79.56 199 THR A O 1
ATOM 1578 N N . ASN A 1 200 ? 18.101 -6.956 -14.157 1.00 81.50 200 ASN A N 1
ATOM 1579 C CA . ASN A 1 200 ? 18.552 -5.674 -13.631 1.00 81.50 200 ASN A CA 1
ATOM 1580 C C . ASN A 1 200 ? 18.616 -5.639 -12.093 1.00 81.50 200 ASN A C 1
ATOM 1582 O O . ASN A 1 200 ? 19.058 -4.623 -11.541 1.00 81.50 200 ASN A O 1
ATOM 1586 N N . TRP A 1 201 ? 18.172 -6.703 -11.411 1.00 82.19 201 TRP A N 1
ATOM 1587 C CA . TRP A 1 201 ? 18.209 -6.811 -9.951 1.00 82.19 201 TRP A CA 1
ATOM 1588 C C . TRP A 1 201 ? 19.647 -6.863 -9.420 1.00 82.19 201 TRP A C 1
ATOM 1590 O O . TRP A 1 201 ? 20.554 -7.408 -10.049 1.00 82.19 201 TRP A O 1
ATOM 1600 N N . SER A 1 202 ? 19.850 -6.301 -8.230 1.00 85.38 202 SER A N 1
ATOM 1601 C CA . SER A 1 202 ? 21.094 -6.424 -7.474 1.00 85.38 202 SER A CA 1
ATOM 1602 C C . SER A 1 202 ? 20.793 -6.451 -5.983 1.00 85.38 202 SER A C 1
ATOM 1604 O O . SER A 1 202 ? 20.110 -5.554 -5.490 1.00 85.38 202 SER A O 1
ATOM 1606 N N . GLU A 1 203 ? 21.374 -7.408 -5.258 1.00 84.38 203 GLU A N 1
ATOM 1607 C CA . GLU A 1 203 ? 21.283 -7.499 -3.791 1.00 84.38 203 GLU A CA 1
ATOM 1608 C C . GLU A 1 203 ? 21.841 -6.255 -3.083 1.00 84.38 203 GLU A C 1
ATOM 1610 O O . GLU A 1 203 ? 21.420 -5.912 -1.979 1.00 84.38 203 GLU A O 1
ATOM 1615 N N . THR A 1 204 ? 22.726 -5.496 -3.744 1.00 84.31 204 THR A N 1
ATOM 1616 C CA . THR A 1 204 ? 23.187 -4.190 -3.246 1.00 84.31 204 THR A CA 1
ATOM 1617 C C . THR A 1 204 ? 22.026 -3.217 -3.031 1.00 84.31 204 THR A C 1
ATOM 1619 O O . THR A 1 204 ? 22.112 -2.338 -2.182 1.00 84.31 204 THR A O 1
ATOM 1622 N N . THR A 1 205 ? 20.925 -3.382 -3.765 1.00 84.31 205 THR A N 1
ATOM 1623 C CA . THR A 1 205 ? 19.712 -2.576 -3.596 1.00 84.31 205 THR A CA 1
ATOM 1624 C C . THR A 1 205 ? 19.134 -2.723 -2.190 1.00 84.31 205 THR A C 1
ATOM 1626 O O . THR A 1 205 ? 18.770 -1.715 -1.595 1.00 84.31 205 THR A O 1
ATOM 1629 N N . LEU A 1 206 ? 19.096 -3.945 -1.640 1.00 81.12 206 LEU A N 1
ATOM 1630 C CA . LEU A 1 206 ? 18.660 -4.192 -0.261 1.00 81.12 206 LEU A CA 1
ATOM 1631 C C . LEU A 1 206 ? 19.739 -3.794 0.745 1.00 81.12 206 LEU A C 1
ATOM 1633 O O . LEU A 1 206 ? 19.429 -3.144 1.734 1.00 81.12 206 LEU A O 1
ATOM 1637 N N . ALA A 1 207 ? 21.006 -4.110 0.463 1.00 80.56 207 ALA A N 1
ATOM 1638 C CA . ALA A 1 207 ? 22.119 -3.776 1.357 1.00 80.56 207 ALA A CA 1
ATOM 1639 C C . ALA A 1 207 ? 22.302 -2.260 1.571 1.00 80.56 207 ALA A C 1
ATOM 1641 O O . ALA A 1 207 ? 22.852 -1.836 2.581 1.00 80.56 207 ALA A O 1
ATOM 1642 N N . ASN A 1 208 ? 21.849 -1.436 0.622 1.00 83.12 208 ASN A N 1
ATOM 1643 C CA . ASN A 1 208 ? 21.875 0.022 0.734 1.00 83.12 208 ASN A CA 1
ATOM 1644 C C . ASN A 1 208 ? 20.775 0.589 1.640 1.00 83.12 208 ASN A C 1
ATOM 1646 O O . ASN A 1 208 ? 20.743 1.800 1.878 1.00 83.12 208 ASN A O 1
ATOM 1650 N N . VAL A 1 209 ? 19.848 -0.244 2.103 1.00 77.19 209 VAL A N 1
ATOM 1651 C CA . VAL A 1 209 ? 18.833 0.163 3.060 1.00 77.19 209 VAL A CA 1
ATOM 1652 C C . VAL A 1 209 ? 19.409 -0.037 4.462 1.00 77.19 209 VAL A C 1
ATOM 1654 O O . VAL A 1 209 ? 19.651 -1.162 4.876 1.00 77.19 209 VAL A O 1
ATOM 1657 N N . ASN A 1 210 ? 19.702 1.061 5.164 1.00 62.97 210 ASN A N 1
ATOM 1658 C CA . ASN A 1 210 ? 20.313 0.995 6.496 1.00 62.97 210 ASN A CA 1
ATOM 1659 C C . ASN A 1 210 ? 19.384 0.299 7.515 1.00 62.97 210 ASN A C 1
ATOM 1661 O O . ASN A 1 210 ? 18.178 0.536 7.548 1.00 62.97 210 ASN A O 1
ATOM 1665 N N . ASP A 1 211 ? 20.008 -0.523 8.356 1.00 56.22 211 ASP A N 1
ATOM 1666 C CA . ASP A 1 211 ? 19.551 -1.830 8.853 1.00 56.22 211 ASP A CA 1
ATOM 1667 C C . ASP A 1 211 ? 18.933 -1.824 10.274 1.00 56.22 211 ASP A C 1
ATOM 1669 O O . ASP A 1 211 ? 19.092 -2.790 11.008 1.00 56.22 211 ASP A O 1
ATOM 1673 N N . GLU A 1 212 ? 18.263 -0.753 10.727 1.00 50.06 212 GLU A N 1
ATOM 1674 C CA . GLU A 1 212 ? 17.734 -0.730 12.118 1.00 50.06 212 GLU A CA 1
ATOM 1675 C C . GLU A 1 212 ? 16.201 -0.747 12.269 1.00 50.06 212 GLU A C 1
ATOM 1677 O O . GLU A 1 212 ? 15.728 -1.137 13.330 1.00 50.06 212 GLU A O 1
ATOM 1682 N N . ASP A 1 213 ? 15.412 -0.449 11.229 1.00 45.16 213 ASP A N 1
ATOM 1683 C CA . ASP A 1 213 ? 13.948 -0.263 11.374 1.00 45.16 213 ASP A CA 1
ATOM 1684 C C . ASP A 1 213 ? 13.085 -1.011 10.331 1.00 45.16 213 ASP A C 1
ATOM 1686 O O . ASP A 1 213 ? 11.868 -0.821 10.277 1.00 45.16 213 ASP A O 1
ATOM 1690 N N . LEU A 1 214 ? 13.672 -1.849 9.470 1.00 50.44 214 LEU A N 1
ATOM 1691 C CA . LEU A 1 214 ? 12.919 -2.548 8.424 1.00 50.44 214 LEU A CA 1
ATOM 1692 C C . LEU A 1 214 ? 12.704 -4.018 8.747 1.00 50.44 214 LEU A C 1
ATOM 1694 O O . LEU A 1 214 ? 13.656 -4.780 8.890 1.00 50.44 214 LEU A O 1
ATOM 1698 N N . LEU A 1 215 ? 11.439 -4.438 8.725 1.00 44.06 215 LEU A N 1
ATOM 1699 C CA . LEU A 1 215 ? 11.116 -5.813 8.377 1.00 44.06 215 LEU A CA 1
ATOM 1700 C C . LEU A 1 215 ? 11.273 -5.939 6.856 1.00 44.06 215 LEU A C 1
ATOM 1702 O O . LEU A 1 215 ? 10.514 -5.312 6.110 1.00 44.06 215 LEU A O 1
ATOM 1706 N N . PRO A 1 216 ? 12.250 -6.711 6.355 1.00 38.84 216 PRO A N 1
ATOM 1707 C CA . PRO A 1 216 ? 12.304 -6.995 4.939 1.00 38.84 216 PRO A CA 1
ATOM 1708 C C . PRO A 1 216 ? 11.108 -7.902 4.618 1.00 38.84 216 PRO A C 1
ATOM 1710 O O . PRO A 1 216 ? 11.046 -9.040 5.079 1.00 38.84 216 PRO A O 1
ATOM 1713 N N . VAL A 1 217 ? 10.180 -7.432 3.782 1.00 40.53 217 VAL A N 1
ATOM 1714 C CA . VAL A 1 217 ? 9.266 -8.321 3.046 1.00 40.53 217 VAL A CA 1
ATOM 1715 C C . VAL A 1 217 ? 9.703 -8.330 1.580 1.00 40.53 217 VAL A C 1
ATOM 1717 O O . VAL A 1 217 ? 9.077 -7.684 0.738 1.00 40.53 217 VAL A O 1
ATOM 1720 N N . PRO A 1 218 ? 10.826 -8.988 1.233 1.00 35.66 218 PRO A N 1
ATOM 1721 C CA . PRO A 1 218 ? 11.183 -9.165 -0.155 1.00 35.66 218 PRO A CA 1
ATOM 1722 C C . PRO A 1 218 ? 10.279 -10.260 -0.713 1.00 35.66 218 PRO A C 1
ATOM 1724 O O . PRO A 1 218 ? 10.480 -11.442 -0.444 1.00 35.66 218 PRO A O 1
ATOM 1727 N N . LEU A 1 219 ? 9.291 -9.876 -1.518 1.00 35.31 219 LEU A N 1
ATOM 1728 C CA . LEU A 1 219 ? 8.716 -10.811 -2.472 1.00 35.31 219 LEU A CA 1
ATOM 1729 C C . LEU A 1 219 ? 9.482 -10.663 -3.789 1.00 35.31 219 LEU A C 1
ATOM 1731 O O . LEU A 1 219 ? 9.268 -9.717 -4.546 1.00 35.31 2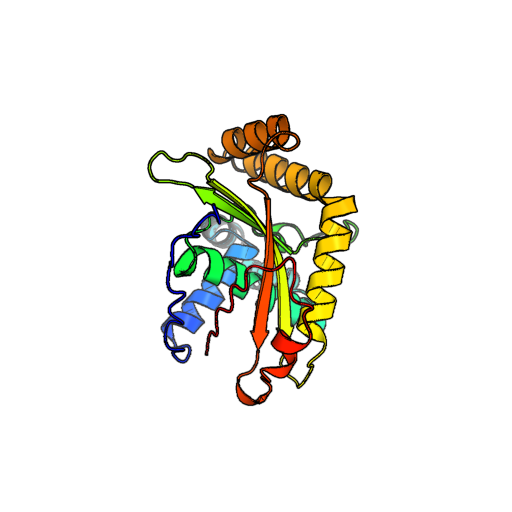19 LEU A O 1
ATOM 1735 N N . GLN A 1 220 ? 10.405 -11.587 -4.055 1.00 30.73 220 GLN A N 1
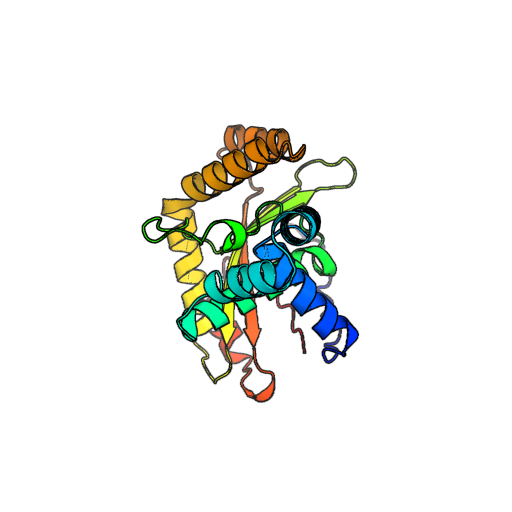ATOM 1736 C CA . GLN A 1 220 ? 10.946 -11.762 -5.400 1.00 30.73 220 GLN A CA 1
ATOM 1737 C C . GLN A 1 220 ? 9.876 -12.454 -6.248 1.00 30.73 220 GLN A C 1
ATOM 1739 O O . GLN A 1 220 ? 9.743 -13.674 -6.227 1.00 30.73 220 GLN A O 1
ATOM 1744 N N . VAL A 1 221 ? 9.089 -11.661 -6.972 1.00 28.72 221 VAL A N 1
ATOM 1745 C CA . VAL A 1 221 ? 8.235 -12.175 -8.048 1.00 28.72 221 VAL A CA 1
ATOM 1746 C C . VAL A 1 221 ? 9.076 -12.182 -9.321 1.00 28.72 221 VAL A C 1
ATOM 1748 O O . VAL A 1 221 ? 9.492 -11.118 -9.781 1.00 28.72 221 VAL A O 1
ATOM 1751 N N . THR A 1 222 ? 9.380 -13.372 -9.832 1.00 32.44 222 THR A N 1
ATOM 1752 C CA . THR A 1 222 ? 9.915 -13.586 -11.193 1.00 32.44 222 THR A CA 1
ATOM 1753 C C . THR A 1 222 ? 8.833 -13.454 -12.247 1.00 32.44 222 THR A C 1
ATOM 1755 O O . THR A 1 222 ? 7.677 -13.822 -11.955 1.00 32.44 222 THR A O 1
#